Protein AF-A0A8K0RVY0-F1 (afdb_monomer)

Sequence (295 aa):
MASSDGDALQGQTFEEARLRKPDSATIPDSLAETFDTHSYFALLWKICLDILHIGPYSLFSPLRGLHADTSLTYYNETFSQELCRLVTHGAIAGSRRRLTLLLQFAVICRIDDRRHWNMPVTHGIEALQGLHKAIAASEDPLPTSIPDMFNNLLLRNLPGRSNEANSGHLPEGPPYEWSCETLPVLMSHLSCIAREKSSTDAFGPNVTIYQGFDVYSVSTIDLQNIRKAIDIVSLFNSPRSDLSFSVQSYFDMYKSQMPLNEYPPRDRNQLEKYMKKSSRGNHEKIVDAHKLSGR

Nearest PDB structures (foldseek):
  3lli-assembly1_A  TM=2.254E-01  e=2.879E+00  Homo sapiens

Secondary structure (DSSP, 8-state):
-----SSSHHHHHHHHHHHS--------GGGGS-TTS-HHHHHHHHHHHHHSSS-GGGTS-GGGTEEE--SSSS--HHHHHHHHHHHHSTTTTT-HHHHHHHHHHHHHHHH-------PPP-TT-HHHHHHHHHHHTSPSSPSS-HHHHHHHHHHHHSPP------------S-TT---TTHHHHHHHHHHHHHHHHTTT------EEEETTEEEEEEPHHHHHHHHHHHHHHHHHH-SSTT----HHHHHHHHHHHS-GGGSS-SSHHHHHHHHHHHHHHHHHHHHHHHHHTT-

Mean predicted aligned error: 13.37 Å

Structure (mmCIF, N/CA/C/O backbone):
data_AF-A0A8K0RVY0-F1
#
_entry.id   AF-A0A8K0RVY0-F1
#
loop_
_atom_site.group_PDB
_atom_site.id
_atom_site.type_symbol
_atom_site.label_atom_id
_atom_site.label_alt_id
_atom_site.label_comp_id
_atom_site.label_asym_id
_atom_site.label_entity_id
_atom_site.label_seq_id
_atom_site.pdbx_PDB_ins_code
_atom_site.Cartn_x
_atom_site.Cartn_y
_atom_site.Cartn_z
_atom_site.occupancy
_atom_site.B_iso_or_equiv
_atom_site.auth_seq_id
_atom_site.auth_comp_id
_atom_site.auth_asym_id
_atom_site.auth_atom_id
_atom_site.pdbx_PDB_model_num
ATOM 1 N N . MET A 1 1 ? -37.084 -23.468 21.539 1.00 34.06 1 MET A N 1
ATOM 2 C CA . MET A 1 1 ? -36.764 -24.623 20.675 1.00 34.06 1 MET A CA 1
ATOM 3 C C . MET A 1 1 ? -36.759 -24.132 19.239 1.00 34.06 1 MET A C 1
ATOM 5 O O . MET A 1 1 ? -37.793 -23.623 18.837 1.00 34.06 1 MET A O 1
ATOM 9 N N . ALA A 1 2 ? -35.612 -24.302 18.558 1.00 31.34 2 ALA A N 1
ATOM 10 C CA . ALA A 1 2 ? -35.330 -24.122 17.118 1.00 31.34 2 ALA A CA 1
ATOM 11 C C . ALA A 1 2 ? -35.510 -22.701 16.532 1.00 31.34 2 ALA A C 1
ATOM 13 O O . ALA A 1 2 ? -36.500 -22.047 16.821 1.00 31.34 2 ALA A O 1
ATOM 14 N N . SER A 1 3 ? -34.652 -22.149 15.667 1.00 31.23 3 SER A N 1
ATOM 15 C CA . SER A 1 3 ? -33.330 -22.486 15.087 1.00 31.23 3 SER A CA 1
ATOM 16 C C . SER A 1 3 ? -32.902 -21.186 14.364 1.00 31.23 3 SER A C 1
ATOM 18 O O . SER A 1 3 ? -33.739 -20.603 13.686 1.00 31.23 3 SER A O 1
ATOM 20 N N . SER A 1 4 ? -31.782 -20.515 14.658 1.00 39.44 4 SER A N 1
ATOM 21 C CA . SER A 1 4 ? -30.430 -20.763 14.123 1.00 39.44 4 SER A CA 1
ATOM 22 C C . SER A 1 4 ? -30.423 -21.215 12.660 1.00 39.44 4 SER A C 1
ATOM 24 O O . SER A 1 4 ? -30.373 -22.414 12.437 1.00 39.44 4 SER A O 1
ATOM 26 N N . ASP A 1 5 ? -30.469 -20.274 11.708 1.00 31.28 5 ASP A N 1
ATOM 27 C CA . ASP A 1 5 ? -30.081 -20.466 10.292 1.00 31.28 5 ASP A CA 1
ATOM 28 C C . ASP A 1 5 ? -29.815 -19.099 9.613 1.00 31.28 5 ASP A C 1
ATOM 30 O O . ASP A 1 5 ? -30.493 -18.701 8.669 1.00 31.28 5 ASP A O 1
ATOM 34 N N . GLY A 1 6 ? -28.860 -18.323 10.146 1.00 31.56 6 GLY A N 1
ATOM 35 C CA . GLY A 1 6 ? -28.514 -16.985 9.626 1.00 31.56 6 GLY A CA 1
ATOM 36 C C . GLY A 1 6 ? -27.101 -16.833 9.046 1.00 31.56 6 GLY A C 1
ATOM 37 O O . GLY A 1 6 ? -26.915 -16.084 8.094 1.00 31.56 6 GLY A O 1
ATOM 38 N N . ASP A 1 7 ? -26.112 -17.574 9.553 1.00 34.91 7 ASP A N 1
ATOM 39 C CA . ASP A 1 7 ? -24.694 -17.203 9.364 1.00 34.91 7 ASP A CA 1
ATOM 40 C C . ASP A 1 7 ? -23.931 -17.998 8.290 1.00 34.91 7 ASP A C 1
ATOM 42 O O . ASP A 1 7 ? -22.751 -17.751 8.044 1.00 34.91 7 ASP A O 1
ATOM 46 N N . ALA A 1 8 ? -24.575 -18.937 7.590 1.00 31.55 8 ALA A N 1
ATOM 47 C CA . ALA A 1 8 ? -23.897 -19.763 6.582 1.00 31.55 8 ALA A CA 1
ATOM 48 C C . ALA A 1 8 ? -23.848 -19.141 5.165 1.00 31.55 8 ALA A C 1
ATOM 50 O O . ALA A 1 8 ? -23.101 -19.618 4.310 1.00 31.55 8 ALA A O 1
ATOM 51 N N . LEU A 1 9 ? -24.607 -18.069 4.896 1.00 31.06 9 LEU A N 1
ATOM 52 C CA . LEU A 1 9 ? -24.818 -17.541 3.534 1.00 31.06 9 LEU A CA 1
ATOM 53 C C . LEU A 1 9 ? -23.813 -16.460 3.084 1.00 31.06 9 LEU A C 1
ATOM 55 O O . LEU A 1 9 ? -23.675 -16.210 1.884 1.00 31.06 9 LEU A O 1
ATOM 59 N N . GLN A 1 10 ? -23.063 -15.847 4.004 1.00 39.66 10 GLN A N 1
ATOM 60 C CA . GLN A 1 10 ? -22.095 -14.788 3.668 1.00 39.66 10 GLN A CA 1
ATOM 61 C C . GLN A 1 10 ? -20.713 -15.325 3.254 1.00 39.66 10 GLN A C 1
ATOM 63 O O . GLN A 1 10 ? -19.985 -14.664 2.517 1.00 39.66 10 GLN A O 1
ATOM 68 N N . GLY A 1 11 ? -20.363 -16.550 3.664 1.00 33.19 11 GLY A N 1
ATOM 69 C CA . GLY A 1 11 ? -19.111 -17.209 3.268 1.00 33.19 11 GLY A CA 1
ATOM 70 C C . GLY A 1 11 ? -19.155 -17.859 1.878 1.00 33.19 11 GLY A C 1
ATOM 71 O O . GLY A 1 11 ? -18.144 -17.878 1.179 1.00 33.19 11 GLY A O 1
ATOM 72 N N . GLN A 1 12 ? -20.321 -18.358 1.448 1.00 29.17 12 GLN A N 1
ATOM 73 C CA . GLN A 1 12 ? -20.487 -19.029 0.146 1.00 29.17 12 GLN A CA 1
ATOM 74 C C . GLN A 1 12 ? -20.532 -18.047 -1.034 1.00 29.17 12 GLN A C 1
ATOM 76 O O . GLN A 1 12 ? -19.978 -18.328 -2.094 1.00 29.17 12 GLN A O 1
ATOM 81 N N . THR A 1 13 ? -21.085 -16.850 -0.835 1.00 43.62 13 THR A N 1
ATOM 82 C CA . THR A 1 13 ? -21.201 -15.815 -1.878 1.00 43.62 13 THR A CA 1
ATOM 83 C C . THR A 1 13 ? -19.852 -15.196 -2.280 1.00 43.62 13 THR A C 1
ATOM 85 O O . THR A 1 13 ? -19.685 -14.774 -3.425 1.00 43.62 13 THR A O 1
ATOM 88 N N . PHE A 1 14 ? -18.850 -15.194 -1.391 1.00 37.50 14 PHE A N 1
ATOM 89 C CA . PHE A 1 14 ? -17.498 -14.695 -1.688 1.00 37.50 14 PHE A CA 1
ATOM 90 C C . PHE A 1 14 ? -16.674 -15.668 -2.556 1.00 37.50 14 PHE A C 1
ATOM 92 O O . PHE A 1 14 ? -15.939 -15.242 -3.451 1.00 37.50 14 PHE A O 1
ATOM 99 N N . GLU A 1 15 ? -16.818 -16.979 -2.336 1.00 37.78 15 GLU A N 1
ATOM 100 C CA . GLU A 1 15 ? -16.227 -18.013 -3.202 1.00 37.78 15 GLU A CA 1
ATOM 101 C C . GLU A 1 15 ? -16.956 -18.096 -4.557 1.00 37.78 15 GLU A C 1
ATOM 103 O O . GLU A 1 15 ? -16.311 -18.201 -5.601 1.00 37.78 15 GLU A O 1
ATOM 108 N N . GLU A 1 16 ? -18.279 -17.915 -4.593 1.00 34.94 16 GLU A N 1
ATOM 109 C CA . GLU A 1 16 ? -19.032 -17.829 -5.856 1.00 34.94 16 GLU A CA 1
ATOM 110 C C . GLU A 1 16 ? -18.677 -16.583 -6.692 1.00 34.94 16 GLU A C 1
ATOM 112 O O . GLU A 1 16 ? -18.639 -16.650 -7.925 1.00 34.94 16 GLU A O 1
ATOM 117 N N . ALA A 1 17 ? -18.334 -15.458 -6.052 1.00 39.09 17 ALA A N 1
ATOM 118 C CA . ALA A 1 17 ? -17.806 -14.274 -6.736 1.00 39.09 17 ALA A CA 1
ATOM 119 C C . ALA A 1 17 ? -16.372 -14.481 -7.267 1.00 39.09 17 ALA A C 1
ATOM 121 O O . ALA A 1 17 ? -16.031 -13.948 -8.324 1.00 39.09 17 ALA A O 1
ATOM 122 N N . ARG A 1 18 ? -15.544 -15.300 -6.595 1.00 38.38 18 ARG A N 1
ATOM 123 C CA . ARG A 1 18 ? -14.233 -15.760 -7.110 1.00 38.38 18 ARG A CA 1
ATOM 124 C C . ARG A 1 18 ? -14.358 -16.670 -8.335 1.00 38.38 18 ARG A C 1
ATOM 126 O O . ARG A 1 18 ? -13.469 -16.659 -9.184 1.00 38.38 18 ARG A O 1
ATOM 133 N N . LEU A 1 19 ? -15.435 -17.451 -8.406 1.00 35.44 19 LEU A N 1
ATOM 134 C CA . LEU A 1 19 ? -15.733 -18.412 -9.474 1.00 35.44 19 LEU A CA 1
ATOM 135 C C . LEU A 1 19 ? -16.263 -17.764 -10.762 1.00 35.44 19 LEU A C 1
ATOM 137 O O . LEU A 1 19 ? -16.246 -18.395 -11.824 1.00 35.44 19 LEU A O 1
ATOM 141 N N . ARG A 1 20 ? -16.717 -16.505 -10.714 1.00 36.72 20 ARG A N 1
ATOM 142 C CA . ARG A 1 20 ? -17.064 -15.769 -11.933 1.00 36.72 20 ARG A CA 1
ATOM 143 C C . ARG A 1 20 ? -15.785 -15.346 -12.646 1.00 36.72 20 ARG A C 1
ATOM 145 O O . ARG A 1 20 ? -14.957 -14.624 -12.098 1.00 36.72 20 ARG A O 1
ATOM 152 N N . LYS A 1 21 ? -15.637 -15.829 -13.887 1.00 31.05 21 LYS A N 1
ATOM 153 C CA . LYS A 1 21 ? -14.561 -15.450 -14.810 1.00 31.05 21 LYS A CA 1
ATOM 154 C C . LYS A 1 21 ? -14.347 -13.935 -14.724 1.00 31.05 21 LYS A C 1
ATOM 156 O O . LYS A 1 21 ? -15.332 -13.213 -14.874 1.00 31.05 21 LYS A O 1
ATOM 161 N N . PRO A 1 22 ? -13.111 -13.436 -14.535 1.00 35.16 22 PRO A N 1
ATOM 162 C CA . PRO A 1 22 ? -12.854 -12.052 -14.880 1.00 35.16 22 PRO A CA 1
ATOM 163 C C . PRO A 1 22 ? -13.214 -11.939 -16.357 1.00 35.16 22 PRO A C 1
ATOM 165 O O . PRO A 1 22 ? -12.636 -12.662 -17.180 1.00 35.16 22 PRO A O 1
ATOM 168 N N . ASP A 1 23 ? -14.216 -11.113 -16.669 1.00 34.66 23 ASP A N 1
ATOM 169 C CA . ASP A 1 23 ? -14.498 -10.717 -18.042 1.00 34.66 23 ASP A CA 1
ATOM 170 C C . ASP A 1 23 ? -13.151 -10.428 -18.686 1.00 34.66 23 ASP A C 1
ATOM 172 O O . ASP A 1 23 ? -12.305 -9.748 -18.087 1.00 34.66 23 ASP A O 1
ATOM 176 N N . SER A 1 24 ? -12.897 -11.067 -19.834 1.00 36.69 24 SER A N 1
ATOM 177 C CA . SER A 1 24 ? -11.655 -10.876 -20.571 1.00 36.69 24 SER A CA 1
ATOM 178 C C . SER A 1 24 ? -11.377 -9.386 -20.567 1.00 36.69 24 SER A C 1
ATOM 180 O O . SER A 1 24 ? -12.262 -8.635 -20.966 1.00 36.69 24 SER A O 1
ATOM 182 N N . ALA A 1 25 ? -10.228 -8.967 -20.038 1.00 40.09 25 ALA A N 1
ATOM 183 C CA . ALA A 1 25 ? -9.869 -7.562 -19.964 1.00 40.09 25 ALA A CA 1
ATOM 184 C C . ALA A 1 25 ? -9.776 -7.027 -21.398 1.00 40.09 25 ALA A C 1
ATOM 186 O O . ALA A 1 25 ? -8.718 -7.070 -22.029 1.00 40.09 25 ALA A O 1
ATOM 187 N N . THR A 1 26 ? -10.915 -6.624 -21.950 1.00 38.94 26 THR A N 1
ATOM 188 C CA . THR A 1 26 ? -11.020 -6.008 -23.255 1.00 38.94 26 THR A CA 1
ATOM 189 C C . THR A 1 26 ? -10.403 -4.643 -23.064 1.00 38.94 26 THR A C 1
ATOM 191 O O . THR A 1 26 ? -10.871 -3.849 -22.249 1.00 38.94 26 THR A O 1
ATOM 194 N N . ILE A 1 27 ? -9.273 -4.437 -23.732 1.00 45.28 27 ILE A N 1
ATOM 195 C CA . ILE A 1 27 ? -8.537 -3.179 -23.726 1.00 45.28 27 ILE A CA 1
ATOM 196 C C . ILE A 1 27 ? -9.535 -2.095 -24.151 1.00 45.28 27 ILE A C 1
ATOM 198 O O . ILE A 1 27 ? -10.066 -2.203 -25.256 1.00 45.28 27 ILE A O 1
ATOM 202 N N . PRO A 1 28 ? -9.839 -1.090 -23.312 1.00 45.78 28 PRO A N 1
ATOM 203 C CA . PRO A 1 28 ? -10.654 0.026 -23.760 1.00 45.78 28 PRO A CA 1
ATOM 204 C C . PRO A 1 28 ? -9.894 0.748 -24.876 1.00 45.78 28 PRO A C 1
ATOM 206 O O . PRO A 1 28 ? -8.718 1.068 -24.706 1.00 45.78 28 PRO A O 1
ATOM 209 N N . ASP A 1 29 ? -10.538 1.013 -26.011 1.00 41.81 29 ASP A N 1
ATOM 210 C CA . ASP A 1 29 ? -9.886 1.628 -27.178 1.00 41.81 29 ASP A CA 1
ATOM 211 C C . ASP A 1 29 ? -9.223 2.987 -26.862 1.00 41.81 29 ASP A C 1
ATOM 213 O O . ASP A 1 29 ? -8.260 3.372 -27.519 1.00 41.81 29 ASP A O 1
ATOM 217 N N . SER A 1 30 ? -9.637 3.662 -25.781 1.00 43.97 30 SER A N 1
ATOM 218 C CA . SER A 1 30 ? -9.042 4.915 -25.290 1.00 43.97 30 SER A CA 1
ATOM 219 C C . SER A 1 30 ? -7.628 4.779 -24.708 1.00 43.97 30 SER A C 1
ATOM 221 O O . SER A 1 30 ? -6.955 5.787 -24.483 1.00 43.97 30 SER A O 1
ATOM 223 N N . LEU A 1 31 ? -7.151 3.553 -24.465 1.00 43.84 31 LEU A N 1
ATOM 224 C CA . LEU A 1 31 ? -5.792 3.284 -23.977 1.00 43.84 31 LEU A CA 1
ATOM 225 C C . LEU A 1 31 ? -4.761 3.618 -25.062 1.00 43.84 31 LEU A C 1
ATOM 227 O O . LEU A 1 31 ? -3.641 3.993 -24.753 1.00 43.84 31 LEU A O 1
ATOM 231 N N . ALA A 1 32 ? -5.169 3.530 -26.329 1.00 41.41 32 ALA A N 1
ATOM 232 C CA . ALA A 1 32 ? -4.358 3.702 -27.525 1.00 41.41 32 ALA A CA 1
ATOM 233 C C . ALA A 1 32 ? -3.853 5.116 -27.820 1.00 41.41 32 ALA A C 1
ATOM 235 O O . ALA A 1 32 ? -2.818 5.265 -28.467 1.00 41.41 32 ALA A O 1
ATOM 236 N N . GLU A 1 33 ? -4.618 6.131 -27.430 1.00 43.28 33 GLU A N 1
ATOM 237 C CA . GLU A 1 33 ? -4.446 7.503 -27.927 1.00 43.28 33 GLU A CA 1
ATOM 238 C C . GLU A 1 33 ? -3.644 8.391 -26.961 1.00 43.28 33 GLU A C 1
ATOM 240 O O . GLU A 1 33 ? -3.249 9.494 -27.317 1.00 43.28 33 GLU A O 1
ATOM 245 N N . THR A 1 34 ? -3.346 7.908 -25.750 1.00 46.09 34 THR A N 1
ATOM 246 C CA . THR A 1 34 ? -2.690 8.677 -24.669 1.00 46.09 34 THR A CA 1
ATOM 247 C C . THR A 1 34 ? -1.225 8.283 -24.419 1.00 46.09 34 THR A C 1
ATOM 249 O O . THR A 1 34 ? -0.613 8.703 -23.435 1.00 46.09 34 THR A O 1
ATOM 252 N N . PHE A 1 35 ? -0.634 7.475 -25.304 1.00 50.12 35 PHE A N 1
ATOM 253 C CA . PHE A 1 35 ? 0.687 6.866 -25.095 1.00 50.12 35 PHE A CA 1
ATOM 254 C C . PHE A 1 35 ? 1.883 7.812 -25.200 1.00 50.12 35 PHE A C 1
ATOM 256 O O . PHE A 1 35 ? 2.938 7.481 -24.657 1.00 50.12 35 PHE A O 1
ATOM 263 N N . ASP A 1 36 ? 1.726 8.987 -25.804 1.00 45.00 36 ASP A N 1
ATOM 264 C CA . ASP A 1 36 ? 2.807 9.976 -25.865 1.00 45.00 36 ASP A CA 1
ATOM 265 C C . ASP A 1 36 ? 3.089 10.634 -24.494 1.00 45.00 36 ASP A C 1
ATOM 267 O O . ASP A 1 36 ? 4.098 11.321 -24.341 1.00 45.00 36 ASP A O 1
ATOM 271 N N . THR A 1 37 ? 2.258 10.386 -23.465 1.00 48.72 37 THR A N 1
ATOM 272 C CA . THR A 1 37 ? 2.284 11.161 -22.209 1.00 48.72 37 THR A CA 1
ATOM 273 C C . THR A 1 37 ? 2.538 10.388 -20.905 1.00 48.72 37 THR A C 1
ATOM 275 O O . THR A 1 37 ? 2.752 11.039 -19.886 1.00 48.72 37 THR A O 1
ATOM 278 N N . HIS A 1 38 ? 2.583 9.045 -20.857 1.00 60.22 38 HIS A N 1
ATOM 279 C CA . HIS A 1 38 ? 2.735 8.324 -19.568 1.00 60.22 38 HIS A CA 1
ATOM 280 C C . HIS A 1 38 ? 3.760 7.174 -19.573 1.00 60.22 38 HIS A C 1
ATOM 282 O O . HIS A 1 38 ? 3.434 6.005 -19.342 1.00 60.22 38 HIS A O 1
ATOM 288 N N . SER A 1 39 ? 5.040 7.522 -19.738 1.00 72.69 39 SER A N 1
ATOM 289 C CA . SER A 1 39 ? 6.196 6.608 -19.639 1.00 72.69 39 SER A CA 1
ATOM 290 C C . SER A 1 39 ? 6.215 5.762 -18.351 1.00 72.69 39 SER A C 1
ATOM 292 O O . SER A 1 39 ? 6.584 4.584 -18.378 1.00 72.69 39 SER A O 1
ATOM 294 N N . TYR A 1 40 ? 5.750 6.317 -17.226 1.00 79.81 40 TYR A N 1
ATOM 295 C CA . TYR A 1 40 ? 5.705 5.612 -15.941 1.00 79.81 40 TYR A CA 1
ATOM 296 C C . TYR A 1 40 ? 4.603 4.556 -15.837 1.00 79.81 40 TYR A C 1
ATOM 298 O O . TYR A 1 40 ? 4.791 3.575 -15.122 1.00 79.81 40 TYR A O 1
ATOM 306 N N . PHE A 1 41 ? 3.481 4.693 -16.547 1.00 83.00 41 PHE A N 1
ATOM 307 C CA . PHE A 1 41 ? 2.443 3.657 -16.544 1.00 83.00 41 PHE A CA 1
ATOM 308 C C . PHE A 1 41 ? 2.911 2.405 -17.300 1.00 83.00 41 PHE A C 1
ATOM 310 O O . PHE A 1 41 ? 2.746 1.277 -16.832 1.00 83.00 41 PHE A O 1
ATOM 317 N N . ALA A 1 42 ? 3.575 2.605 -18.441 1.00 81.50 42 ALA A N 1
ATOM 318 C CA . ALA A 1 42 ? 4.241 1.541 -19.186 1.00 81.50 42 ALA A CA 1
ATOM 319 C C . ALA A 1 42 ? 5.330 0.850 -18.340 1.00 81.50 42 ALA A C 1
ATOM 321 O O . ALA A 1 42 ? 5.403 -0.382 -18.297 1.00 81.50 42 ALA A O 1
ATOM 322 N N . LEU A 1 43 ? 6.140 1.634 -17.620 1.00 84.12 43 LEU A N 1
ATOM 323 C CA . LEU A 1 43 ? 7.154 1.112 -16.701 1.00 84.12 43 LEU A CA 1
ATOM 324 C C . LEU A 1 43 ? 6.539 0.317 -15.546 1.00 84.12 43 LEU A C 1
ATOM 326 O O . LEU A 1 43 ? 7.015 -0.776 -15.242 1.00 84.12 43 LEU A O 1
ATOM 330 N N . LEU A 1 44 ? 5.452 0.816 -14.958 1.00 87.75 44 LEU A N 1
ATOM 331 C CA . LEU A 1 44 ? 4.715 0.133 -13.899 1.00 87.75 44 LEU A CA 1
ATOM 332 C C . LEU A 1 44 ? 4.234 -1.244 -14.357 1.00 87.75 44 LEU A C 1
ATOM 334 O O . LEU A 1 44 ? 4.392 -2.226 -13.636 1.00 87.75 44 LEU A O 1
ATOM 338 N N . TRP A 1 45 ? 3.680 -1.332 -15.565 1.00 85.69 45 TRP A N 1
ATOM 339 C CA . TRP A 1 45 ? 3.260 -2.603 -16.149 1.00 85.69 45 TRP A CA 1
ATOM 340 C C . TRP A 1 45 ? 4.394 -3.619 -16.230 1.00 85.69 45 TRP A C 1
ATOM 342 O O . TRP A 1 45 ? 4.205 -4.772 -15.837 1.00 85.69 45 TRP A O 1
ATOM 352 N N . LYS A 1 46 ? 5.568 -3.195 -16.708 1.00 84.88 46 LYS A N 1
ATOM 353 C CA . LYS A 1 46 ? 6.748 -4.061 -16.762 1.00 84.88 46 LYS A CA 1
ATOM 354 C C . LYS A 1 46 ? 7.180 -4.488 -15.358 1.00 84.88 46 LYS A C 1
ATOM 356 O O . LYS A 1 46 ? 7.269 -5.683 -15.101 1.00 84.88 46 LYS A O 1
ATOM 361 N N . ILE A 1 47 ? 7.346 -3.539 -14.438 1.00 88.38 47 ILE A N 1
ATOM 362 C CA . ILE A 1 47 ? 7.761 -3.804 -13.053 1.00 88.38 47 ILE A CA 1
ATOM 363 C C . ILE A 1 47 ? 6.810 -4.785 -12.360 1.00 88.38 47 ILE A C 1
ATOM 365 O O . ILE A 1 47 ? 7.258 -5.750 -11.743 1.00 88.38 47 ILE A O 1
ATOM 369 N N . CYS A 1 48 ? 5.494 -4.588 -12.474 1.00 88.88 48 CYS A N 1
ATOM 370 C CA . CYS A 1 48 ? 4.522 -5.498 -11.871 1.00 88.88 48 CYS A CA 1
ATOM 371 C C . CYS A 1 48 ? 4.593 -6.909 -12.473 1.00 88.88 48 CYS A C 1
ATOM 373 O O . CYS A 1 48 ? 4.426 -7.882 -11.740 1.00 88.88 48 CYS A O 1
ATOM 375 N N . LEU A 1 49 ? 4.869 -7.052 -13.770 1.00 86.62 49 LEU A N 1
ATOM 376 C CA . LEU A 1 49 ? 5.016 -8.369 -14.393 1.00 86.62 49 LEU A CA 1
ATOM 377 C C . LEU A 1 49 ? 6.338 -9.051 -14.038 1.00 86.62 49 LEU A C 1
ATOM 379 O O . LEU A 1 49 ? 6.351 -10.265 -13.822 1.00 86.62 49 LEU A O 1
ATOM 383 N N . ASP A 1 50 ? 7.415 -8.281 -13.940 1.00 86.00 50 ASP A N 1
ATOM 384 C CA . ASP A 1 50 ? 8.746 -8.795 -13.632 1.00 86.00 50 ASP A CA 1
ATOM 385 C C . ASP A 1 50 ? 8.859 -9.183 -12.148 1.00 86.00 50 ASP A C 1
ATOM 387 O O . ASP A 1 50 ? 9.384 -10.249 -11.837 1.00 86.00 50 ASP A O 1
ATOM 391 N N . ILE A 1 51 ? 8.307 -8.369 -11.240 1.00 88.12 51 ILE A N 1
ATOM 392 C CA . ILE A 1 51 ? 8.455 -8.543 -9.784 1.00 88.12 51 ILE A CA 1
ATOM 393 C C . ILE A 1 51 ? 7.259 -9.256 -9.142 1.00 88.12 51 ILE A C 1
ATOM 395 O O . ILE A 1 51 ? 7.440 -10.097 -8.266 1.00 88.12 51 ILE A O 1
ATOM 399 N N . LEU A 1 52 ? 6.026 -8.913 -9.532 1.00 86.56 52 LEU A N 1
ATOM 400 C CA . LEU A 1 52 ? 4.804 -9.453 -8.907 1.00 86.56 52 LEU A CA 1
ATOM 401 C C . LEU A 1 52 ? 4.103 -10.513 -9.765 1.00 86.56 52 LEU A C 1
ATOM 403 O O . LEU A 1 52 ? 3.131 -11.123 -9.312 1.00 86.56 52 LEU A O 1
ATOM 407 N N . HIS A 1 53 ? 4.554 -10.704 -11.007 1.00 86.94 53 HIS A N 1
ATOM 408 C CA . HIS A 1 53 ? 3.963 -11.609 -11.995 1.00 86.94 53 HIS A CA 1
ATOM 409 C C . HIS A 1 53 ? 2.465 -11.377 -12.242 1.00 86.94 53 HIS A C 1
ATOM 411 O O . HIS A 1 53 ? 1.721 -12.315 -12.542 1.00 86.94 53 HIS A O 1
ATOM 417 N N . ILE A 1 54 ? 2.020 -10.124 -12.118 1.00 86.31 54 ILE A N 1
ATOM 418 C CA . ILE A 1 54 ? 0.641 -9.690 -12.361 1.00 86.31 54 ILE A CA 1
ATOM 419 C C . ILE A 1 54 ? 0.616 -8.335 -13.070 1.00 86.31 54 ILE A C 1
ATOM 421 O O . ILE A 1 54 ? 1.571 -7.568 -13.007 1.00 86.31 54 ILE A O 1
ATOM 425 N N . GLY A 1 55 ? -0.504 -8.012 -13.714 1.00 84.31 55 GLY A N 1
ATOM 426 C CA . GLY A 1 55 ? -0.748 -6.652 -14.190 1.00 84.31 55 GLY A CA 1
ATOM 427 C C . GLY A 1 55 ? -1.067 -5.704 -13.026 1.00 84.31 55 GLY A C 1
ATOM 428 O O . GLY A 1 55 ? -1.642 -6.145 -12.025 1.00 84.31 55 GLY A O 1
ATOM 429 N N . PRO A 1 56 ? -0.773 -4.400 -13.151 1.00 84.50 56 PRO A N 1
ATOM 430 C CA . PRO A 1 56 ? -1.036 -3.422 -12.097 1.00 84.50 56 PRO A CA 1
ATOM 431 C C . PRO A 1 56 ? -2.530 -3.310 -11.749 1.00 84.50 56 PRO A C 1
ATOM 433 O O . PRO A 1 56 ? -2.868 -3.115 -10.586 1.00 84.50 56 PRO A O 1
ATOM 436 N N . TYR A 1 57 ? -3.443 -3.571 -12.691 1.00 83.69 57 TYR A N 1
ATOM 437 C CA . TYR A 1 57 ? -4.885 -3.638 -12.406 1.00 83.69 57 TYR A CA 1
ATOM 438 C C . TYR A 1 57 ? -5.266 -4.739 -11.409 1.00 83.69 57 TYR A C 1
ATOM 440 O O . TYR A 1 57 ? -6.214 -4.596 -10.643 1.00 83.69 57 TYR A O 1
ATOM 448 N N . SER A 1 58 ? -4.508 -5.837 -11.352 1.00 84.06 58 SER A N 1
ATOM 449 C CA . SER A 1 58 ? -4.742 -6.893 -10.364 1.00 84.06 58 SER A CA 1
ATOM 450 C C . SER A 1 58 ? -4.408 -6.459 -8.930 1.00 84.06 58 SER A C 1
ATOM 452 O O . SER A 1 58 ? -4.752 -7.188 -7.990 1.00 84.06 58 SER A O 1
ATOM 454 N N . LEU A 1 59 ? -3.717 -5.326 -8.740 1.00 86.19 59 LEU A N 1
ATOM 455 C CA . LEU A 1 59 ? -3.487 -4.726 -7.423 1.00 86.19 59 LEU A CA 1
ATOM 456 C C . LEU A 1 59 ? -4.739 -4.012 -6.912 1.00 86.19 59 LEU A C 1
ATOM 458 O O . LEU A 1 59 ? -5.130 -4.250 -5.772 1.00 86.19 59 LEU A O 1
ATOM 462 N N . PHE A 1 60 ? -5.386 -3.241 -7.783 1.00 86.12 60 PHE A N 1
ATOM 463 C CA . PHE A 1 60 ? -6.554 -2.404 -7.504 1.00 86.12 60 PHE A CA 1
ATOM 464 C C . PHE A 1 60 ? -7.825 -3.052 -8.053 1.00 86.12 60 PHE A C 1
ATOM 466 O O . PHE A 1 60 ? -8.467 -2.547 -8.971 1.00 86.12 60 PHE A O 1
ATOM 473 N N . SER A 1 61 ? -8.133 -4.234 -7.526 1.00 81.19 61 SER A N 1
ATOM 474 C CA . SER A 1 61 ? -9.320 -4.993 -7.904 1.00 81.19 61 SER A CA 1
ATOM 475 C C . SER A 1 61 ? -10.389 -4.888 -6.814 1.00 81.19 61 SER A C 1
ATOM 477 O O . SER A 1 61 ? -10.046 -5.025 -5.636 1.00 81.19 61 SER A O 1
ATOM 479 N N . PRO A 1 62 ? -11.680 -4.792 -7.179 1.00 79.12 62 PRO A N 1
ATOM 480 C CA . PRO A 1 62 ? -12.787 -4.915 -6.232 1.00 79.12 62 PRO A CA 1
ATOM 481 C C . PRO A 1 62 ? -12.733 -6.178 -5.364 1.00 79.12 62 PRO A C 1
ATOM 483 O O . PRO A 1 62 ? -13.086 -6.129 -4.194 1.00 79.12 62 PRO A O 1
ATOM 486 N N . LEU A 1 63 ? -12.168 -7.284 -5.873 1.00 79.25 63 LEU A N 1
ATOM 487 C CA . LEU A 1 63 ? -11.934 -8.517 -5.097 1.00 79.25 63 LEU A CA 1
ATOM 488 C C . LEU A 1 63 ? -10.972 -8.329 -3.908 1.00 79.25 63 LEU A C 1
ATOM 490 O O . LEU A 1 63 ? -10.768 -9.237 -3.106 1.00 79.25 63 LEU A O 1
ATOM 494 N N . ARG A 1 64 ? -10.315 -7.172 -3.834 1.00 80.19 64 ARG A N 1
ATOM 495 C CA . ARG A 1 64 ? -9.399 -6.754 -2.768 1.00 80.19 64 ARG A CA 1
ATOM 496 C C . ARG A 1 64 ? -9.940 -5.554 -1.999 1.00 80.19 64 ARG A C 1
ATOM 498 O O . ARG A 1 64 ? -9.215 -5.005 -1.178 1.00 80.19 64 ARG A O 1
ATOM 505 N N . GLY A 1 65 ? -11.160 -5.114 -2.305 1.00 84.75 65 GLY A N 1
ATOM 506 C CA . GLY A 1 65 ? -11.739 -3.886 -1.772 1.00 84.75 65 GLY A CA 1
ATOM 507 C C . GLY A 1 65 ? -10.941 -2.635 -2.140 1.00 84.75 65 GLY A C 1
ATOM 508 O O . GLY A 1 65 ? -11.027 -1.650 -1.424 1.00 84.75 65 GLY A O 1
ATOM 509 N N . LEU A 1 66 ? -10.131 -2.656 -3.207 1.00 88.19 66 LEU A N 1
ATOM 510 C CA . LEU A 1 66 ? -9.308 -1.516 -3.617 1.00 88.19 66 LEU A CA 1
ATOM 511 C C . LEU A 1 66 ? -9.584 -1.127 -5.070 1.00 88.19 66 LEU A C 1
ATOM 513 O O . LEU A 1 66 ? -9.659 -1.990 -5.942 1.00 88.19 66 LEU A O 1
ATOM 517 N N . HIS A 1 67 ? -9.614 0.172 -5.340 1.00 88.06 67 HIS A N 1
ATOM 518 C CA . HIS A 1 67 ? -9.447 0.759 -6.670 1.00 88.06 67 HIS A CA 1
ATOM 519 C C . HIS A 1 67 ? -8.427 1.904 -6.576 1.00 88.06 67 HIS A C 1
ATOM 521 O O . HIS A 1 67 ? -8.121 2.356 -5.476 1.00 88.06 67 HIS A O 1
ATOM 527 N N . ALA A 1 68 ? -7.853 2.360 -7.688 1.00 84.56 68 ALA A N 1
ATOM 528 C CA . ALA A 1 68 ? -6.991 3.541 -7.637 1.00 84.56 68 ALA A CA 1
ATOM 529 C C . ALA A 1 68 ? -7.828 4.811 -7.778 1.00 84.56 68 ALA A C 1
ATOM 531 O O . ALA A 1 68 ? -8.724 4.874 -8.619 1.00 84.56 68 ALA A O 1
ATOM 532 N N . ASP A 1 69 ? -7.489 5.821 -6.986 1.00 78.56 69 ASP A N 1
ATOM 533 C CA . ASP A 1 69 ? -8.117 7.137 -7.003 1.00 78.56 69 ASP A CA 1
ATOM 534 C C . ASP A 1 69 ? -7.510 8.009 -8.105 1.00 78.56 69 ASP A C 1
ATOM 536 O O . ASP A 1 69 ? -6.725 8.931 -7.863 1.00 78.56 69 ASP A O 1
ATOM 540 N N . THR A 1 70 ? -7.784 7.648 -9.354 1.00 61.91 70 THR A N 1
ATOM 541 C CA . THR A 1 70 ? -7.341 8.430 -10.503 1.00 61.91 70 THR A CA 1
ATOM 542 C C . THR A 1 70 ? -8.555 8.864 -11.300 1.00 61.91 70 THR A C 1
ATOM 544 O O . THR A 1 70 ? -9.314 8.034 -11.787 1.00 61.91 70 THR A O 1
ATOM 547 N N . SER A 1 71 ? -8.718 10.178 -11.475 1.00 54.38 71 SER A N 1
ATOM 548 C CA . SER A 1 71 ? -9.742 10.771 -12.351 1.00 54.38 71 SER A CA 1
ATOM 549 C C . SER A 1 71 ? -9.610 10.332 -13.816 1.00 54.38 71 SER A C 1
ATOM 551 O O . SER A 1 71 ? -10.523 10.525 -14.613 1.00 54.38 71 SER A O 1
ATOM 553 N N . LEU A 1 72 ? -8.468 9.738 -14.169 1.00 53.78 72 LEU A N 1
ATOM 554 C CA . LEU A 1 72 ? -8.157 9.178 -15.473 1.00 53.78 72 LEU A CA 1
ATOM 555 C C . LEU A 1 72 ? -8.340 7.657 -15.464 1.00 53.78 72 LEU A C 1
ATOM 557 O O . LEU A 1 72 ? -8.003 6.979 -14.493 1.00 53.78 72 LEU A O 1
ATOM 561 N N . THR A 1 73 ? -8.787 7.120 -16.601 1.00 57.09 73 THR A N 1
ATOM 562 C CA . THR A 1 73 ? -8.917 5.675 -16.875 1.00 57.09 73 THR A CA 1
ATOM 563 C C . THR A 1 73 ? -7.579 4.923 -16.744 1.00 57.09 73 THR A C 1
ATOM 565 O O . THR A 1 73 ? -7.550 3.703 -16.582 1.00 57.09 73 THR A O 1
ATOM 568 N N . TYR A 1 74 ? -6.465 5.661 -16.779 1.00 65.31 74 TYR A N 1
ATOM 569 C CA . TYR A 1 74 ? -5.090 5.175 -16.725 1.00 65.31 74 TYR A CA 1
ATOM 570 C C . TYR A 1 74 ? -4.353 5.947 -15.634 1.00 65.31 74 TYR A C 1
ATOM 572 O O . TYR A 1 74 ? -4.481 7.168 -15.552 1.00 65.31 74 TYR A O 1
ATOM 580 N N . TYR A 1 75 ? -3.640 5.245 -14.751 1.00 75.25 75 TYR A N 1
ATOM 581 C CA . TYR A 1 75 ? -3.031 5.870 -13.580 1.00 75.25 75 TYR A CA 1
ATOM 582 C C . TYR A 1 75 ? -2.152 7.056 -13.977 1.00 75.25 75 TYR A C 1
ATOM 584 O O . TYR A 1 75 ? -1.301 6.926 -14.857 1.00 75.25 75 TYR A O 1
ATOM 592 N N . ASN A 1 76 ? -2.329 8.199 -13.307 1.00 82.81 76 ASN A N 1
ATOM 593 C CA . ASN A 1 76 ? -1.514 9.377 -13.590 1.00 82.81 76 ASN A CA 1
ATOM 594 C C . ASN A 1 76 ? -0.019 9.099 -13.334 1.00 82.81 76 ASN A C 1
ATOM 596 O O . ASN A 1 76 ? 0.355 8.127 -12.666 1.00 82.81 76 ASN A O 1
ATOM 600 N N . GLU A 1 77 ? 0.840 9.956 -13.883 1.00 84.19 77 GLU A N 1
ATOM 601 C CA . GLU A 1 77 ? 2.292 9.777 -13.839 1.00 84.19 77 GLU A CA 1
ATOM 602 C C . GLU A 1 77 ? 2.823 9.644 -12.407 1.00 84.19 77 GLU A C 1
ATOM 604 O O . GLU A 1 77 ? 3.533 8.687 -12.100 1.00 84.19 77 GLU A O 1
ATOM 609 N N . THR A 1 78 ? 2.414 10.546 -11.512 1.00 87.94 78 THR A N 1
ATOM 610 C CA . THR A 1 78 ? 2.850 10.563 -10.111 1.00 87.94 78 THR A CA 1
ATOM 611 C C . THR A 1 78 ? 2.446 9.286 -9.379 1.00 87.94 78 THR A C 1
ATOM 613 O O . THR A 1 78 ? 3.268 8.672 -8.702 1.00 87.94 78 THR A O 1
ATOM 616 N N . PHE A 1 79 ? 1.197 8.847 -9.536 1.00 90.25 79 PHE A N 1
ATOM 617 C CA . PHE A 1 79 ? 0.697 7.613 -8.936 1.00 90.25 79 PHE A CA 1
ATOM 618 C C . PHE A 1 79 ? 1.474 6.400 -9.451 1.00 90.25 79 PHE A C 1
ATOM 620 O O . PHE A 1 79 ? 1.934 5.567 -8.669 1.00 90.25 79 PHE A O 1
ATOM 627 N N . SER A 1 80 ? 1.667 6.328 -10.771 1.00 90.25 80 SER A N 1
ATOM 628 C CA . SER A 1 80 ? 2.421 5.249 -11.408 1.00 90.25 80 SER A CA 1
ATOM 629 C C . SER A 1 80 ? 3.871 5.216 -10.927 1.00 90.25 80 SER A C 1
ATOM 631 O O . SER A 1 80 ? 4.392 4.142 -10.631 1.00 90.25 80 SER A O 1
ATOM 633 N N . GLN A 1 81 ? 4.514 6.378 -10.800 1.00 90.69 81 GLN A N 1
ATOM 634 C CA . GLN A 1 81 ? 5.887 6.505 -10.317 1.00 90.69 81 GLN A CA 1
ATOM 635 C C . GLN A 1 81 ? 6.025 6.067 -8.852 1.00 90.69 81 GLN A C 1
ATOM 637 O O . GLN A 1 81 ? 6.943 5.310 -8.527 1.00 90.69 81 GLN A O 1
ATOM 642 N N . GLU A 1 82 ? 5.121 6.500 -7.969 1.00 93.56 82 GLU A N 1
ATOM 643 C CA . GLU A 1 82 ? 5.110 6.059 -6.568 1.00 93.56 82 GLU A CA 1
ATOM 644 C C . GLU A 1 82 ? 4.884 4.550 -6.457 1.00 93.56 82 GLU A C 1
ATOM 646 O O . GLU A 1 82 ? 5.5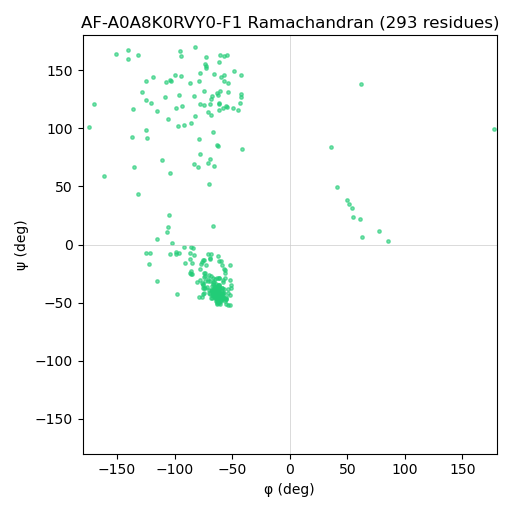56 3.873 -5.679 1.00 93.56 82 GLU A O 1
ATOM 651 N N . LEU A 1 83 ? 3.997 3.984 -7.275 1.00 93.62 83 LEU A N 1
ATOM 652 C CA . LEU A 1 83 ? 3.767 2.548 -7.247 1.00 93.62 83 LEU A CA 1
ATOM 653 C C . LEU A 1 83 ? 4.963 1.758 -7.795 1.00 93.62 83 LEU A C 1
ATOM 655 O O . LEU A 1 83 ? 5.322 0.745 -7.200 1.00 93.62 83 LEU A O 1
ATOM 659 N N . CYS A 1 84 ? 5.625 2.228 -8.860 1.00 92.00 84 CYS A N 1
ATOM 660 C CA . CYS A 1 84 ? 6.878 1.632 -9.346 1.00 92.00 84 CYS A CA 1
ATOM 661 C C . CYS A 1 84 ? 7.906 1.535 -8.216 1.00 92.00 84 CYS A C 1
ATOM 663 O O . CYS A 1 84 ? 8.420 0.454 -7.932 1.00 92.00 84 CYS A O 1
ATOM 665 N N . ARG A 1 85 ? 8.141 2.667 -7.542 1.00 93.25 85 ARG A N 1
ATOM 666 C CA . ARG A 1 85 ? 9.046 2.800 -6.396 1.00 93.25 85 ARG A CA 1
ATOM 667 C C . ARG A 1 85 ? 8.749 1.760 -5.316 1.00 93.25 85 ARG A C 1
ATOM 669 O O . ARG A 1 85 ? 9.644 1.014 -4.918 1.00 93.25 85 ARG A O 1
ATOM 676 N N . LEU A 1 86 ? 7.488 1.666 -4.891 1.00 94.62 86 LEU A N 1
ATOM 677 C CA . LEU A 1 86 ? 7.068 0.701 -3.876 1.00 94.62 86 LEU A CA 1
ATOM 678 C C . LEU A 1 86 ? 7.280 -0.744 -4.331 1.00 94.62 86 LEU A C 1
ATOM 680 O O . LEU A 1 86 ? 7.874 -1.523 -3.592 1.00 94.62 86 LEU A O 1
ATOM 684 N N . VAL A 1 87 ? 6.835 -1.105 -5.539 1.00 92.75 87 VAL A N 1
ATOM 685 C CA . VAL A 1 87 ? 6.923 -2.488 -6.042 1.00 92.75 87 VAL A CA 1
ATOM 686 C C . VAL A 1 87 ? 8.375 -2.962 -6.141 1.00 92.75 87 VAL A C 1
ATOM 688 O O . VAL A 1 87 ? 8.645 -4.126 -5.856 1.00 92.75 87 VAL A O 1
ATOM 691 N N . THR A 1 88 ? 9.309 -2.074 -6.490 1.00 90.25 88 THR A N 1
ATOM 692 C CA . THR A 1 88 ? 10.742 -2.407 -6.573 1.00 90.25 88 THR A CA 1
ATOM 693 C C . THR A 1 88 ? 11.444 -2.547 -5.222 1.00 90.25 88 THR A C 1
ATOM 695 O O . THR A 1 88 ? 12.569 -3.041 -5.173 1.00 90.25 88 THR A O 1
ATOM 698 N N . HIS A 1 89 ? 10.826 -2.110 -4.123 1.00 89.38 89 HIS A N 1
ATOM 699 C CA . HIS A 1 89 ? 11.491 -2.082 -2.826 1.00 89.38 89 HIS A CA 1
ATOM 700 C C . HIS A 1 89 ? 11.539 -3.463 -2.150 1.00 89.38 89 HIS A C 1
ATOM 702 O O . HIS A 1 89 ? 10.544 -4.194 -2.119 1.00 89.38 89 HIS A O 1
ATOM 708 N N . GLY A 1 90 ? 12.668 -3.782 -1.505 1.00 84.00 90 GLY A N 1
ATOM 709 C CA . GLY A 1 90 ? 12.884 -5.053 -0.796 1.00 84.00 90 GLY A CA 1
ATOM 710 C C . GLY A 1 90 ? 11.847 -5.363 0.295 1.00 84.00 90 GLY A C 1
ATOM 711 O O . GLY A 1 90 ? 11.496 -6.521 0.496 1.00 84.00 90 GLY A O 1
ATOM 712 N N . ALA A 1 91 ? 11.256 -4.340 0.922 1.00 85.12 91 ALA A N 1
ATOM 713 C CA . ALA A 1 91 ? 10.163 -4.500 1.895 1.00 85.12 91 ALA A CA 1
ATOM 714 C C . ALA A 1 91 ? 8.931 -5.222 1.321 1.00 85.12 91 ALA A C 1
ATOM 716 O O . ALA A 1 91 ? 8.221 -5.930 2.043 1.00 85.12 91 ALA A O 1
ATOM 717 N N . ILE A 1 92 ? 8.676 -5.067 0.018 1.00 87.94 92 ILE A N 1
ATOM 718 C CA . ILE A 1 92 ? 7.589 -5.775 -0.659 1.00 87.94 92 ILE A CA 1
ATOM 719 C C . ILE A 1 92 ? 7.981 -7.227 -0.941 1.00 87.94 92 ILE A C 1
ATOM 721 O O . ILE A 1 92 ? 7.103 -8.090 -0.918 1.00 87.94 92 ILE A O 1
ATOM 725 N N . ALA A 1 93 ? 9.271 -7.515 -1.151 1.00 82.69 93 ALA A N 1
ATOM 726 C CA . ALA A 1 93 ? 9.815 -8.853 -1.412 1.00 82.69 93 ALA A CA 1
ATOM 727 C C . ALA A 1 93 ? 9.059 -9.608 -2.526 1.00 82.69 93 ALA A C 1
ATOM 729 O O . ALA A 1 93 ? 8.738 -10.786 -2.391 1.00 82.69 93 ALA A O 1
ATOM 730 N N . GLY A 1 94 ? 8.638 -8.897 -3.581 1.00 84.75 94 GLY A N 1
ATOM 731 C CA . GLY A 1 94 ? 7.796 -9.461 -4.648 1.00 84.75 94 GLY A CA 1
ATOM 732 C C . GLY A 1 94 ? 6.409 -9.949 -4.192 1.00 84.75 94 GLY A C 1
ATOM 733 O O . GLY A 1 94 ? 5.648 -10.533 -4.966 1.00 84.75 94 GLY A O 1
ATOM 734 N N . SER A 1 95 ? 6.029 -9.717 -2.934 1.00 87.94 95 SER A N 1
ATOM 735 C CA . SER A 1 95 ? 4.813 -10.261 -2.346 1.00 87.94 95 SER A CA 1
ATOM 736 C C . SER A 1 95 ? 3.608 -9.377 -2.631 1.00 87.94 95 SER A C 1
ATOM 738 O O . SER A 1 95 ? 3.346 -8.370 -1.963 1.00 87.94 95 SER A O 1
ATOM 740 N N . ARG A 1 96 ? 2.771 -9.843 -3.565 1.00 89.25 96 ARG A N 1
ATOM 741 C CA . ARG A 1 96 ? 1.447 -9.265 -3.841 1.00 89.25 96 ARG A CA 1
ATOM 742 C C . ARG A 1 96 ? 0.610 -9.120 -2.561 1.00 89.25 96 ARG A C 1
ATOM 744 O O . ARG A 1 96 ? -0.122 -8.142 -2.433 1.00 89.25 96 ARG A O 1
ATOM 751 N N . ARG A 1 97 ? 0.692 -10.072 -1.619 1.00 87.88 97 ARG A N 1
ATOM 752 C CA . ARG A 1 97 ? -0.074 -10.053 -0.353 1.00 87.88 97 ARG A CA 1
ATOM 753 C C . ARG A 1 97 ? 0.407 -8.935 0.571 1.00 87.88 97 ARG A C 1
ATOM 755 O O . ARG A 1 97 ? -0.436 -8.190 1.056 1.00 87.88 97 ARG A O 1
ATOM 762 N N . ARG A 1 98 ? 1.728 -8.777 0.750 1.00 89.56 98 ARG A N 1
ATOM 763 C CA . ARG A 1 98 ? 2.306 -7.696 1.573 1.00 89.56 98 ARG A CA 1
ATOM 764 C C . ARG A 1 98 ? 1.941 -6.322 1.019 1.00 89.56 98 ARG A C 1
ATOM 766 O O . ARG A 1 98 ? 1.432 -5.495 1.766 1.00 89.56 98 ARG A O 1
ATOM 773 N N . LEU A 1 99 ? 2.105 -6.111 -0.291 1.00 92.56 99 LEU A N 1
ATOM 774 C CA . LEU A 1 99 ? 1.731 -4.840 -0.917 1.00 92.56 99 LEU A CA 1
ATOM 775 C C . LEU A 1 99 ? 0.233 -4.549 -0.756 1.00 92.56 99 LEU A C 1
ATOM 777 O O . LEU A 1 99 ? -0.133 -3.448 -0.377 1.00 92.56 99 LEU A O 1
ATOM 781 N N . THR A 1 100 ? -0.636 -5.541 -0.982 1.00 91.81 100 THR A N 1
ATOM 782 C CA . THR A 1 100 ? -2.095 -5.355 -0.833 1.00 91.81 100 THR A CA 1
ATOM 783 C C . THR A 1 100 ? -2.470 -4.986 0.602 1.00 91.81 100 THR A C 1
ATOM 785 O O . THR A 1 100 ? -3.249 -4.060 0.799 1.00 91.81 100 THR A O 1
ATOM 788 N N . LEU A 1 101 ? -1.876 -5.660 1.593 1.00 92.25 101 LEU A N 1
ATOM 789 C CA . LEU A 1 101 ? -2.097 -5.355 3.005 1.00 92.25 101 LEU A CA 1
ATOM 790 C C . LEU A 1 101 ? -1.652 -3.928 3.352 1.00 92.25 101 LEU A C 1
ATOM 792 O O . LEU A 1 101 ? -2.398 -3.218 4.015 1.00 92.25 101 LEU A O 1
ATOM 796 N N . LEU A 1 102 ? -0.475 -3.492 2.888 1.00 94.38 102 LEU A N 1
ATOM 797 C CA . LEU A 1 102 ? 0.011 -2.127 3.122 1.00 94.38 102 LEU A CA 1
ATOM 798 C C . LEU A 1 102 ? -0.889 -1.074 2.470 1.00 94.38 102 LEU A C 1
ATOM 800 O O . LEU A 1 102 ? -1.164 -0.053 3.091 1.00 94.38 102 LEU A O 1
ATOM 804 N N . LEU A 1 103 ? -1.376 -1.333 1.253 1.00 94.56 103 LEU A N 1
ATOM 805 C CA . LEU A 1 103 ? -2.318 -0.446 0.567 1.00 94.56 103 LEU A CA 1
ATOM 806 C C . LEU A 1 103 ? -3.640 -0.343 1.337 1.00 94.56 103 LEU A C 1
ATOM 808 O O . LEU A 1 103 ? -4.097 0.763 1.599 1.00 94.56 103 LEU A O 1
ATOM 812 N N . GLN A 1 104 ? -4.222 -1.470 1.757 1.00 92.25 104 GLN A N 1
ATOM 813 C CA . GLN A 1 104 ? -5.449 -1.462 2.562 1.00 92.25 104 GLN A CA 1
ATOM 814 C C . GLN A 1 104 ? -5.239 -0.768 3.905 1.00 92.25 104 GLN A C 1
ATOM 816 O O . GLN A 1 104 ? -6.062 0.050 4.298 1.00 92.25 104 GLN A O 1
ATOM 821 N N . PHE A 1 105 ? -4.128 -1.040 4.590 1.00 94.25 105 PHE A N 1
ATOM 822 C CA . PHE A 1 105 ? -3.845 -0.412 5.874 1.00 94.25 105 PHE A CA 1
ATOM 823 C C . PHE A 1 105 ? -3.611 1.097 5.745 1.00 94.25 105 PHE A C 1
ATOM 825 O O . PHE A 1 105 ? -4.098 1.852 6.578 1.00 94.25 105 PHE A O 1
ATOM 832 N N . ALA A 1 106 ? -2.947 1.560 4.680 1.00 94.25 106 ALA A N 1
ATOM 833 C CA . ALA A 1 106 ? -2.800 2.991 4.407 1.00 94.25 106 ALA A CA 1
ATOM 834 C C . ALA A 1 106 ? -4.163 3.681 4.254 1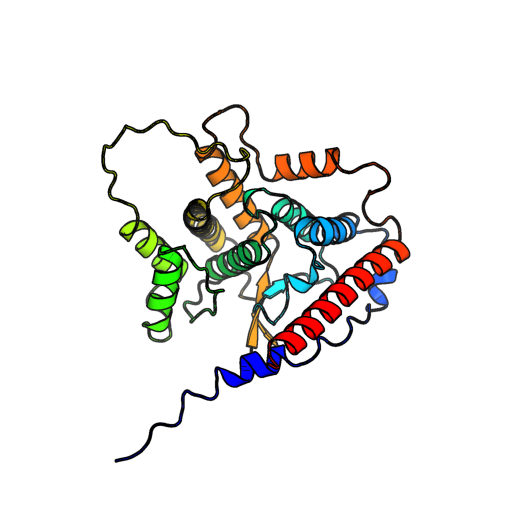.00 94.25 106 ALA A C 1
ATOM 836 O O . ALA A 1 106 ? -4.399 4.721 4.868 1.00 94.25 106 ALA A O 1
ATOM 837 N N . VAL A 1 107 ? -5.076 3.060 3.501 1.00 91.50 107 VAL A N 1
ATOM 838 C CA . VAL A 1 107 ? -6.443 3.562 3.331 1.00 91.50 107 VAL A CA 1
ATOM 839 C C . VAL A 1 107 ? -7.210 3.544 4.657 1.00 91.50 107 VAL A C 1
ATOM 841 O O . VAL A 1 107 ? -7.848 4.539 4.989 1.00 91.50 107 VAL A O 1
ATOM 844 N N . ILE A 1 108 ? -7.103 2.473 5.451 1.00 91.69 108 ILE A N 1
ATOM 845 C CA . ILE A 1 108 ? -7.695 2.389 6.798 1.00 91.69 108 ILE A CA 1
ATOM 846 C C . ILE A 1 108 ? -7.218 3.549 7.675 1.00 91.69 108 ILE A C 1
ATOM 848 O O . ILE A 1 108 ? -8.032 4.208 8.317 1.00 91.69 108 ILE A O 1
ATOM 852 N N . CYS A 1 109 ? -5.910 3.825 7.691 1.00 92.00 109 CYS A N 1
ATOM 853 C CA . CYS A 1 109 ? -5.352 4.929 8.468 1.00 92.00 109 CYS A CA 1
ATOM 854 C C . CYS A 1 109 ? -5.846 6.300 7.997 1.00 92.00 109 CYS A C 1
ATOM 856 O O . CYS A 1 109 ? -5.971 7.206 8.817 1.00 92.00 109 CYS A O 1
ATOM 858 N N . ARG A 1 110 ? -6.082 6.467 6.692 1.00 89.69 110 ARG A N 1
ATOM 859 C CA . ARG A 1 110 ? -6.580 7.725 6.128 1.00 89.69 110 ARG A CA 1
ATOM 860 C C . ARG A 1 110 ? -8.065 7.938 6.415 1.00 89.69 110 ARG A C 1
ATOM 862 O O . ARG A 1 110 ? -8.447 9.063 6.712 1.00 89.69 110 ARG A O 1
ATOM 869 N N . ILE A 1 111 ? -8.883 6.894 6.282 1.00 86.94 111 ILE A N 1
ATOM 870 C CA . ILE A 1 111 ? -10.340 6.998 6.419 1.00 86.94 111 ILE A CA 1
ATOM 871 C C . ILE A 1 111 ? -10.759 7.050 7.894 1.00 86.94 111 ILE A C 1
ATOM 873 O O . ILE A 1 111 ? -11.602 7.873 8.234 1.00 86.94 111 ILE A O 1
ATOM 877 N N . ASP A 1 112 ? -10.185 6.188 8.742 1.00 86.75 112 ASP A N 1
ATOM 878 C CA . ASP A 1 112 ? -10.510 6.062 10.175 1.00 86.75 112 ASP A CA 1
ATOM 879 C C . ASP A 1 112 ? -12.020 6.158 10.494 1.00 86.75 112 ASP A C 1
ATOM 881 O O . ASP A 1 112 ? -12.472 6.904 11.361 1.00 86.75 112 ASP A O 1
ATOM 885 N N . ASP A 1 113 ? -12.826 5.394 9.758 1.00 85.56 113 ASP A N 1
ATOM 886 C CA . ASP A 1 113 ? -14.288 5.357 9.895 1.00 85.56 113 ASP A CA 1
ATOM 887 C C . ASP A 1 113 ? -14.780 4.379 10.966 1.00 85.56 113 ASP A C 1
ATOM 889 O O . ASP A 1 113 ? -15.981 4.284 11.206 1.00 85.56 113 ASP A O 1
ATOM 893 N N . ARG A 1 114 ? -13.857 3.655 11.609 1.00 88.75 114 ARG A N 1
ATOM 894 C CA . ARG A 1 114 ? -14.129 2.691 12.685 1.00 88.75 114 ARG A CA 1
ATOM 895 C C . ARG A 1 114 ? -15.142 1.602 12.317 1.00 88.75 114 ARG A C 1
ATOM 897 O O . ARG A 1 114 ? -15.730 1.013 13.213 1.00 88.75 114 ARG A O 1
ATOM 904 N N . ARG A 1 115 ? -15.330 1.290 11.036 1.00 88.12 115 ARG A N 1
ATOM 905 C CA . ARG A 1 115 ? -16.116 0.111 10.636 1.00 88.12 115 ARG A CA 1
ATOM 906 C C . ARG A 1 115 ? -15.273 -1.158 10.693 1.00 88.12 115 ARG A C 1
ATOM 908 O O . ARG A 1 115 ? -14.041 -1.107 10.750 1.00 88.12 115 ARG A O 1
ATOM 915 N N . HIS A 1 116 ? -15.917 -2.309 10.556 1.00 87.88 116 HIS A N 1
ATOM 916 C CA . HIS A 1 116 ? -15.221 -3.575 10.334 1.00 87.88 116 HIS A CA 1
ATOM 917 C C . HIS A 1 116 ? -14.569 -3.604 8.950 1.00 87.88 116 HIS A C 1
ATOM 919 O O . HIS A 1 116 ? -15.224 -3.439 7.923 1.00 87.88 116 HIS A O 1
ATOM 925 N N . TRP A 1 117 ? -13.260 -3.858 8.915 1.00 85.81 117 TRP A N 1
ATOM 926 C CA . TRP A 1 117 ? -12.510 -4.011 7.670 1.00 85.81 117 TRP A CA 1
ATOM 927 C C . TRP A 1 117 ? -12.102 -5.462 7.435 1.00 85.81 117 TRP A C 1
ATOM 929 O O . TRP A 1 117 ? -11.399 -6.072 8.243 1.00 85.81 117 TRP A O 1
ATOM 939 N N . ASN A 1 118 ? -12.448 -5.976 6.256 1.00 79.75 118 ASN A N 1
ATOM 940 C CA . ASN A 1 118 ? -12.003 -7.281 5.775 1.00 79.75 118 ASN A CA 1
ATOM 941 C C . ASN A 1 118 ? -10.555 -7.204 5.268 1.00 79.75 118 ASN A C 1
ATOM 943 O O . ASN A 1 118 ? -10.289 -7.132 4.065 1.00 79.75 118 ASN A O 1
ATOM 947 N N . MET A 1 119 ? -9.598 -7.190 6.196 1.00 74.31 119 MET A N 1
ATOM 948 C CA . MET A 1 119 ? -8.176 -7.230 5.854 1.00 74.31 119 MET A CA 1
ATOM 949 C C . MET A 1 119 ? -7.751 -8.631 5.373 1.00 74.31 119 MET A C 1
ATOM 951 O O . MET A 1 119 ? -8.348 -9.639 5.756 1.00 74.31 119 MET A O 1
ATOM 955 N N . PRO A 1 120 ? -6.680 -8.755 4.573 1.00 73.12 120 PRO A N 1
ATOM 956 C CA . PRO A 1 120 ? -6.101 -10.039 4.244 1.00 73.12 120 PRO A CA 1
ATOM 957 C C . PRO A 1 120 ? -5.647 -10.694 5.540 1.00 73.12 120 PRO A C 1
ATOM 959 O O . PRO A 1 120 ? -4.947 -10.089 6.356 1.00 73.12 120 PRO A O 1
ATOM 962 N N . VAL A 1 121 ? -5.998 -11.963 5.718 1.00 72.00 121 VAL A N 1
ATOM 963 C CA . VAL A 1 121 ? -5.343 -12.780 6.737 1.00 72.00 121 VAL A CA 1
ATOM 964 C C . VAL A 1 121 ? -3.846 -12.761 6.425 1.00 72.00 121 VAL A C 1
ATOM 966 O O . VAL A 1 121 ? -3.461 -12.740 5.256 1.00 72.00 121 VAL A O 1
ATOM 969 N N . THR A 1 122 ? -2.978 -12.787 7.424 1.00 71.00 122 THR A N 1
ATOM 970 C CA . THR A 1 122 ? -1.529 -12.969 7.243 1.00 71.00 122 THR A CA 1
ATOM 971 C C . THR A 1 122 ? -1.076 -13.956 8.300 1.00 71.00 122 THR A C 1
ATOM 973 O O . THR A 1 122 ? -1.241 -13.719 9.493 1.00 71.00 122 THR A O 1
ATOM 976 N N . HIS A 1 123 ? -0.581 -15.110 7.859 1.00 75.06 123 HIS A N 1
ATOM 977 C CA . HIS A 1 123 ? -0.103 -16.148 8.769 1.00 75.06 123 HIS A CA 1
ATOM 978 C C . HIS A 1 123 ? 1.284 -15.775 9.297 1.00 75.06 123 HIS A C 1
ATOM 980 O O . HIS A 1 123 ? 2.056 -15.131 8.589 1.00 75.06 123 HIS A O 1
ATOM 986 N N . GLY A 1 124 ? 1.584 -16.177 10.533 1.00 78.00 124 GLY A N 1
ATOM 987 C CA . GLY A 1 124 ? 2.898 -15.965 11.146 1.00 78.00 124 GLY A CA 1
ATOM 988 C C . GLY A 1 124 ? 3.159 -14.548 11.664 1.00 78.00 124 GLY A C 1
ATOM 989 O O . GLY A 1 124 ? 4.298 -14.235 11.974 1.00 78.00 124 GLY A O 1
ATOM 990 N N . ILE A 1 125 ? 2.136 -13.688 11.751 1.00 82.50 125 ILE A N 1
ATOM 991 C CA . ILE A 1 125 ? 2.251 -12.351 12.351 1.00 82.50 125 ILE A CA 1
ATOM 992 C C . ILE A 1 125 ? 1.204 -12.220 13.458 1.00 82.50 125 ILE A C 1
ATOM 994 O O . ILE A 1 125 ? 0.032 -11.944 13.190 1.00 82.50 125 ILE A O 1
ATOM 998 N N . GLU A 1 126 ? 1.629 -12.417 14.705 1.00 85.31 126 GLU A N 1
ATOM 999 C CA . GLU A 1 126 ? 0.744 -12.471 15.877 1.00 85.31 126 GLU A CA 1
ATOM 1000 C C . GLU A 1 126 ? -0.071 -11.190 16.068 1.00 85.31 126 GLU A C 1
ATOM 1002 O O . GLU A 1 126 ? -1.274 -11.260 16.303 1.00 85.31 126 GLU A O 1
ATOM 1007 N N . ALA A 1 127 ? 0.544 -10.015 15.891 1.00 86.25 127 ALA A N 1
ATOM 1008 C CA . ALA A 1 127 ? -0.152 -8.733 16.014 1.00 86.25 127 ALA A CA 1
ATOM 1009 C C . ALA A 1 127 ? -1.326 -8.606 15.025 1.00 86.25 127 ALA A C 1
ATOM 1011 O O . ALA A 1 127 ? -2.395 -8.122 15.392 1.00 86.25 127 ALA A O 1
ATOM 1012 N N . LEU A 1 128 ? -1.168 -9.099 13.789 1.00 87.81 128 LEU A N 1
ATOM 1013 C CA . LEU A 1 128 ? -2.240 -9.082 12.788 1.00 87.81 128 LEU A CA 1
ATOM 1014 C C . LEU A 1 128 ? -3.318 -10.119 13.094 1.00 87.81 128 LEU A C 1
ATOM 1016 O O . LEU A 1 128 ? -4.499 -9.836 12.927 1.00 87.81 128 LEU A O 1
ATOM 1020 N N . GLN A 1 129 ? -2.942 -11.299 13.586 1.00 88.69 129 GLN A N 1
ATOM 1021 C CA . GLN A 1 129 ? -3.915 -12.297 14.039 1.00 88.69 129 GLN A CA 1
ATOM 1022 C C . GLN A 1 129 ? -4.726 -11.794 15.240 1.00 88.69 129 GLN A C 1
ATOM 1024 O O . GLN A 1 129 ? -5.941 -11.985 15.287 1.00 88.69 129 GLN A O 1
ATOM 1029 N N . GLY A 1 130 ? -4.065 -11.128 16.188 1.00 89.50 130 GLY A N 1
ATOM 1030 C CA . GLY A 1 130 ? -4.709 -10.454 17.310 1.00 89.50 130 GLY A CA 1
ATOM 1031 C C . GLY A 1 130 ? -5.663 -9.361 16.839 1.00 89.50 130 GLY A C 1
ATOM 1032 O O . GLY A 1 130 ? -6.778 -9.282 17.344 1.00 89.50 130 GLY A O 1
ATOM 1033 N N . LEU A 1 131 ? -5.268 -8.580 15.828 1.00 91.62 131 LEU A N 1
ATOM 1034 C CA . LEU A 1 131 ? -6.102 -7.516 15.269 1.00 91.62 131 LEU A CA 1
ATOM 1035 C C . LEU A 1 131 ? -7.370 -8.078 14.625 1.00 91.62 131 LEU A C 1
ATOM 1037 O O . LEU A 1 131 ? -8.460 -7.599 14.919 1.00 91.62 131 LEU A O 1
ATOM 1041 N N . HIS A 1 132 ? -7.237 -9.133 13.816 1.00 90.69 132 HIS A N 1
ATOM 1042 C CA . HIS A 1 132 ? -8.374 -9.840 13.215 1.00 90.69 132 HIS A CA 1
ATOM 1043 C C . HIS A 1 132 ? -9.367 -10.331 14.274 1.00 90.69 132 HIS A C 1
ATOM 1045 O O . HIS A 1 132 ? -10.566 -10.095 14.153 1.00 90.69 132 HIS A O 1
ATOM 1051 N N . LYS A 1 133 ? -8.868 -10.955 15.349 1.00 90.69 133 LYS A N 1
ATOM 1052 C CA . LYS A 1 133 ? -9.709 -11.406 16.470 1.00 90.69 133 LYS A CA 1
ATOM 1053 C C . LYS A 1 133 ? -10.374 -10.239 17.201 1.00 90.69 133 LYS A C 1
ATOM 1055 O O . LYS A 1 133 ? -11.542 -10.341 17.550 1.00 90.69 133 LYS A O 1
ATOM 1060 N N . ALA A 1 134 ? -9.645 -9.148 17.431 1.00 91.25 134 ALA A N 1
ATOM 1061 C CA . ALA A 1 134 ? -10.163 -7.980 18.135 1.00 91.25 134 ALA A CA 1
ATOM 1062 C C . ALA A 1 134 ? -11.272 -7.274 17.340 1.00 91.25 134 ALA A C 1
ATOM 1064 O O . ALA A 1 134 ? -12.284 -6.903 17.926 1.00 91.25 134 ALA A O 1
ATOM 1065 N N . ILE A 1 135 ? -11.113 -7.138 16.019 1.00 92.00 135 ILE A N 1
ATOM 1066 C CA . ILE A 1 135 ? -12.153 -6.595 15.132 1.00 92.00 135 ILE A CA 1
ATOM 1067 C C . ILE A 1 135 ? -13.383 -7.510 15.146 1.00 92.00 135 ILE A C 1
ATOM 1069 O O . ILE A 1 135 ? -14.486 -7.034 15.380 1.00 92.00 135 ILE A O 1
ATOM 1073 N N . ALA A 1 136 ? -13.198 -8.824 14.973 1.00 90.50 136 ALA A N 1
ATOM 1074 C CA . ALA A 1 136 ? -14.304 -9.785 14.954 1.00 90.50 136 ALA A CA 1
ATOM 1075 C C . ALA A 1 136 ? -15.074 -9.873 16.285 1.00 90.50 136 ALA A C 1
ATOM 1077 O O . ALA A 1 136 ? -16.256 -10.195 16.287 1.00 90.50 136 ALA A O 1
ATOM 1078 N N . ALA A 1 137 ? -14.411 -9.606 17.413 1.00 91.38 137 ALA A N 1
ATOM 1079 C CA . ALA A 1 137 ? -15.028 -9.602 18.739 1.00 91.38 137 ALA A CA 1
ATOM 1080 C C . ALA A 1 137 ? -15.675 -8.257 19.120 1.00 91.38 137 ALA A C 1
ATOM 1082 O O . ALA A 1 137 ? -16.287 -8.166 20.182 1.00 91.38 137 ALA A O 1
ATOM 1083 N N . SER A 1 138 ? -15.497 -7.212 18.307 1.00 91.94 138 SER A N 1
ATOM 1084 C CA . SER A 1 138 ? -16.040 -5.878 18.573 1.00 91.94 138 SER A CA 1
ATOM 1085 C C . SER A 1 138 ? -17.388 -5.690 17.880 1.00 91.94 138 SER A C 1
ATOM 1087 O O . SER A 1 138 ? -17.588 -6.171 16.765 1.00 91.94 138 SER A O 1
ATOM 1089 N N . GLU A 1 139 ? -18.290 -4.951 18.523 1.00 89.44 139 GLU A N 1
ATOM 1090 C CA . GLU A 1 139 ? -19.531 -4.467 17.906 1.00 89.44 139 GLU A CA 1
ATOM 1091 C C . GLU A 1 139 ? -19.242 -3.328 16.910 1.00 89.44 139 GLU A C 1
ATOM 1093 O O . GLU A 1 139 ? -18.162 -2.734 16.935 1.00 89.44 139 GLU A O 1
ATOM 1098 N N . ASP A 1 140 ? -20.186 -3.059 16.002 1.00 83.00 140 ASP A N 1
ATOM 1099 C CA . ASP A 1 140 ? -20.112 -1.971 15.014 1.00 83.00 140 ASP A CA 1
ATOM 1100 C C . ASP A 1 140 ? -20.865 -0.734 15.551 1.00 83.00 140 ASP A C 1
ATOM 1102 O O . ASP A 1 140 ? -22.020 -0.876 15.970 1.00 83.00 140 ASP A O 1
ATOM 1106 N N . PRO A 1 141 ? -20.269 0.476 15.566 1.00 88.88 141 PRO A N 1
ATOM 1107 C CA . PRO A 1 141 ? -18.897 0.813 15.175 1.00 88.88 141 PRO A CA 1
ATOM 1108 C C . PRO A 1 141 ? -17.838 0.346 16.176 1.00 88.88 141 PRO A C 1
ATOM 1110 O O . PRO A 1 141 ? -18.078 0.278 17.383 1.00 88.88 141 PRO A O 1
ATOM 1113 N N . LEU A 1 142 ? -16.624 0.112 15.669 1.00 91.75 142 LEU A N 1
ATOM 1114 C CA . LEU A 1 142 ? -15.468 -0.259 16.476 1.00 91.75 142 LEU A CA 1
ATOM 1115 C C . LEU A 1 142 ? -15.195 0.796 17.565 1.00 91.75 142 LEU A C 1
ATOM 1117 O O . LEU A 1 142 ? -15.261 2.007 17.312 1.00 91.75 142 LEU A O 1
ATOM 1121 N N . PRO A 1 143 ? -14.810 0.362 18.779 1.00 91.06 143 PRO A N 1
ATOM 1122 C CA . PRO A 1 143 ? -14.631 1.260 19.920 1.00 91.06 143 PRO A CA 1
ATOM 1123 C C . PRO A 1 143 ? -13.461 2.238 19.740 1.00 91.06 143 PRO A C 1
ATOM 1125 O O . PRO A 1 143 ? -13.475 3.342 20.288 1.00 91.06 143 PRO A O 1
ATOM 1128 N N . THR A 1 144 ? -12.441 1.850 18.972 1.00 92.06 144 THR A N 1
ATOM 1129 C CA . THR A 1 144 ? -11.290 2.683 18.605 1.00 92.06 144 THR A CA 1
ATOM 1130 C C . THR A 1 144 ? -10.900 2.443 17.149 1.00 92.06 144 THR A C 1
ATOM 1132 O O . THR A 1 144 ? -11.372 1.502 16.511 1.00 92.06 144 THR A O 1
ATOM 1135 N N . SER A 1 145 ? -10.044 3.314 16.607 1.00 92.88 145 SER A N 1
ATOM 1136 C CA . SER A 1 145 ? -9.529 3.163 15.247 1.00 92.88 145 SER A CA 1
ATOM 1137 C C . SER A 1 145 ? -8.777 1.835 15.088 1.00 92.88 145 SER A C 1
ATOM 1139 O O . SER A 1 145 ? -8.058 1.404 15.994 1.00 92.88 145 SER A O 1
ATOM 1141 N N . ILE A 1 146 ? -8.878 1.193 13.919 1.00 93.88 146 ILE A N 1
ATOM 1142 C CA . ILE A 1 146 ? -8.090 -0.016 13.608 1.00 93.88 146 ILE A CA 1
ATOM 1143 C C . ILE A 1 146 ? -6.581 0.214 13.824 1.00 93.88 146 ILE A C 1
ATOM 1145 O O . ILE A 1 146 ? -5.934 -0.664 14.402 1.00 93.88 146 ILE A O 1
ATOM 1149 N N . PRO A 1 147 ? -5.991 1.365 13.437 1.00 94.00 147 PRO A N 1
ATOM 1150 C CA . PRO A 1 147 ? -4.594 1.648 13.741 1.00 94.00 147 PRO A CA 1
ATOM 1151 C C . PRO A 1 147 ? -4.286 1.705 15.244 1.00 94.00 147 PRO A C 1
ATOM 1153 O O . PRO A 1 147 ? -3.243 1.201 15.658 1.00 94.00 147 PRO A O 1
ATOM 1156 N N . ASP A 1 148 ? -5.181 2.240 16.084 1.00 93.81 148 ASP A N 1
ATOM 1157 C CA . ASP A 1 148 ? -5.004 2.202 17.545 1.00 93.81 148 ASP A CA 1
ATOM 1158 C C . ASP A 1 148 ? -5.096 0.785 18.093 1.00 93.81 148 ASP A C 1
ATOM 1160 O O . ASP A 1 148 ? -4.262 0.382 18.905 1.00 93.81 148 ASP A O 1
ATOM 1164 N N . MET A 1 149 ? -6.097 0.014 17.658 1.00 93.94 149 MET A N 1
ATOM 1165 C CA . MET A 1 149 ? -6.230 -1.392 18.042 1.00 93.94 149 MET A CA 1
ATOM 1166 C C . MET A 1 149 ? -4.948 -2.156 17.696 1.00 93.94 149 MET A C 1
ATOM 1168 O O . MET A 1 149 ? -4.411 -2.880 18.536 1.00 93.94 149 MET A O 1
ATOM 1172 N N . PHE A 1 150 ? -4.418 -1.939 16.490 1.00 93.44 150 PHE A N 1
ATOM 1173 C CA . PHE A 1 150 ? -3.190 -2.566 16.019 1.00 93.44 150 PHE A CA 1
ATOM 1174 C C . PHE A 1 150 ? -1.966 -2.162 16.848 1.00 93.44 150 PHE A C 1
ATOM 1176 O O . PHE A 1 150 ? -1.238 -3.033 17.322 1.00 93.44 150 PHE A O 1
ATOM 1183 N N . ASN A 1 151 ? -1.757 -0.864 17.073 1.00 92.50 151 ASN A N 1
ATOM 1184 C CA . ASN A 1 151 ? -0.621 -0.362 17.848 1.00 92.50 151 ASN A CA 1
ATOM 1185 C C . ASN A 1 151 ? -0.672 -0.834 19.310 1.00 92.50 151 ASN A C 1
ATOM 1187 O O . ASN A 1 151 ? 0.353 -1.222 19.864 1.00 92.50 151 ASN A O 1
ATOM 1191 N N . ASN A 1 152 ? -1.858 -0.889 19.921 1.00 90.50 152 ASN A N 1
ATOM 1192 C CA . ASN A 1 152 ? -2.032 -1.436 21.269 1.00 90.50 152 ASN A CA 1
ATOM 1193 C C . ASN A 1 152 ? -1.673 -2.926 21.342 1.00 90.50 152 ASN A C 1
ATOM 1195 O O . ASN A 1 152 ? -1.050 -3.363 22.309 1.00 90.50 152 ASN A O 1
ATOM 1199 N N . LEU A 1 153 ? -2.043 -3.712 20.329 1.00 90.44 153 LEU A N 1
ATOM 1200 C CA . LEU A 1 153 ? -1.659 -5.123 20.241 1.00 90.44 153 LEU A CA 1
ATOM 1201 C C . LEU A 1 153 ? -0.157 -5.289 20.013 1.00 90.44 153 LEU A C 1
ATOM 1203 O O . LEU A 1 153 ? 0.457 -6.150 20.637 1.00 90.44 153 LEU A O 1
ATOM 1207 N N . LEU A 1 154 ? 0.443 -4.444 19.173 1.00 89.50 154 LEU A N 1
ATOM 1208 C CA . LEU A 1 154 ? 1.884 -4.444 18.953 1.00 89.50 154 LEU A CA 1
ATOM 1209 C C . LEU A 1 154 ? 2.638 -4.143 20.256 1.00 89.50 154 LEU A C 1
ATOM 1211 O O . LEU A 1 154 ? 3.554 -4.877 20.603 1.00 89.50 154 LEU A O 1
ATOM 1215 N N . LEU A 1 155 ? 2.203 -3.137 21.022 1.00 86.00 155 LEU A N 1
ATOM 1216 C CA . LEU A 1 155 ? 2.790 -2.793 22.322 1.00 86.00 155 LEU A CA 1
ATOM 1217 C C . LEU A 1 155 ? 2.670 -3.918 23.358 1.00 86.00 155 LEU A C 1
ATOM 1219 O O . LEU A 1 155 ? 3.579 -4.099 24.163 1.00 86.00 155 LEU A O 1
ATOM 1223 N N . ARG A 1 156 ? 1.570 -4.679 23.339 1.00 81.50 156 ARG A N 1
ATOM 1224 C CA . ARG A 1 156 ? 1.361 -5.828 24.239 1.00 81.50 156 ARG A CA 1
ATOM 1225 C C . ARG A 1 156 ? 2.212 -7.042 23.872 1.00 81.50 156 ARG A C 1
ATOM 1227 O O . ARG A 1 156 ? 2.572 -7.802 24.763 1.00 81.50 156 ARG A O 1
ATOM 1234 N N . ASN A 1 157 ? 2.500 -7.218 22.583 1.00 73.19 157 ASN A N 1
ATOM 1235 C CA . ASN A 1 157 ? 3.242 -8.365 22.059 1.00 73.19 157 ASN A CA 1
ATOM 1236 C C . ASN A 1 157 ? 4.737 -8.081 21.867 1.00 73.19 157 ASN A C 1
ATOM 1238 O O . ASN A 1 157 ? 5.489 -8.998 21.550 1.00 73.19 157 ASN A O 1
ATOM 1242 N N . LEU A 1 158 ? 5.187 -6.833 22.036 1.00 67.25 158 LEU A N 1
ATOM 1243 C CA . LEU A 1 158 ? 6.612 -6.538 22.079 1.00 67.25 158 LEU A CA 1
ATOM 1244 C C . LEU A 1 158 ? 7.206 -7.291 23.276 1.00 67.25 158 LEU A C 1
ATOM 1246 O O . LEU A 1 158 ? 6.761 -7.055 24.404 1.00 67.25 158 LEU A O 1
ATOM 1250 N N . PRO A 1 159 ? 8.190 -8.187 23.066 1.00 52.66 159 PRO A N 1
ATOM 1251 C CA . PRO A 1 159 ? 8.870 -8.826 24.176 1.00 52.66 159 PRO A CA 1
ATOM 1252 C C . PRO A 1 159 ? 9.420 -7.709 25.057 1.00 52.66 159 PRO A C 1
ATOM 1254 O O . PRO A 1 159 ? 10.179 -6.853 24.590 1.00 52.66 159 PRO A O 1
ATOM 1257 N N . GLY A 1 160 ? 8.963 -7.667 26.313 1.00 48.94 160 GLY A N 1
ATOM 1258 C CA . GLY A 1 160 ? 9.478 -6.731 27.301 1.00 48.94 160 GLY A CA 1
ATOM 1259 C C . GLY A 1 160 ? 10.989 -6.833 27.246 1.00 48.94 160 GLY A C 1
ATOM 1260 O O . GLY A 1 160 ? 11.497 -7.931 27.420 1.00 48.94 160 GLY A O 1
ATOM 1261 N N . ARG A 1 161 ? 11.645 -5.723 26.889 1.00 41.59 161 ARG A N 1
ATOM 1262 C CA . ARG A 1 161 ? 13.073 -5.568 26.585 1.00 41.59 161 ARG A CA 1
ATOM 1263 C C . ARG A 1 161 ? 13.928 -6.364 27.581 1.00 41.59 161 ARG A C 1
ATOM 1265 O O . ARG A 1 161 ? 14.383 -5.827 28.586 1.00 41.59 161 ARG A O 1
ATOM 1272 N N . SER A 1 162 ? 14.088 -7.660 27.337 1.00 34.03 162 SER A N 1
ATOM 1273 C CA . SER A 1 162 ? 14.888 -8.547 28.156 1.00 34.03 162 SER A CA 1
ATOM 1274 C C . SER A 1 162 ? 16.319 -8.256 27.762 1.00 34.03 162 SER A C 1
ATOM 1276 O O . SER A 1 162 ? 16.675 -8.317 26.585 1.00 34.03 162 SER A O 1
ATOM 1278 N N . ASN A 1 163 ? 17.114 -7.851 28.747 1.00 34.88 163 ASN A N 1
ATOM 1279 C CA . ASN A 1 163 ? 18.544 -7.609 28.625 1.00 34.88 163 ASN A CA 1
ATOM 1280 C C . ASN A 1 163 ? 19.289 -8.920 28.324 1.00 34.88 163 ASN A C 1
ATOM 1282 O O . ASN A 1 163 ? 20.070 -9.393 29.141 1.00 34.88 163 ASN A O 1
ATOM 1286 N N . GLU A 1 164 ? 19.076 -9.499 27.150 1.00 37.72 164 GLU A N 1
ATOM 1287 C CA . GLU A 1 164 ? 19.942 -10.531 26.594 1.00 37.72 164 GLU A CA 1
ATOM 1288 C C . GLU A 1 164 ? 20.656 -9.942 25.384 1.00 37.72 164 GLU A C 1
ATOM 1290 O O . GLU A 1 164 ? 20.408 -10.244 24.220 1.00 37.72 164 GLU A O 1
ATOM 1295 N N . ALA A 1 165 ? 21.599 -9.056 25.698 1.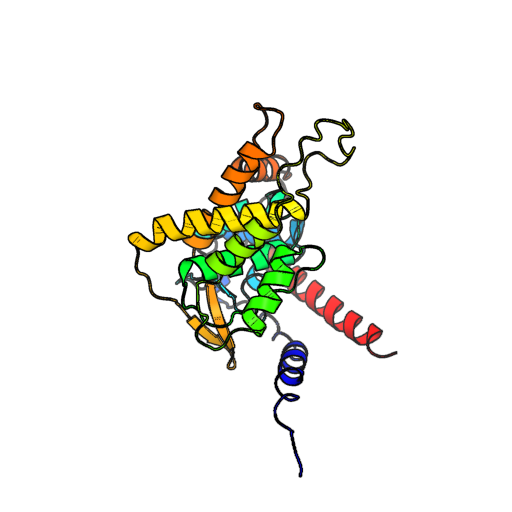00 43.00 165 ALA A N 1
ATOM 1296 C CA . ALA A 1 165 ? 22.781 -8.903 24.877 1.00 43.00 165 ALA A CA 1
ATOM 1297 C C . ALA A 1 165 ? 23.549 -10.233 24.936 1.00 43.00 165 ALA A C 1
ATOM 1299 O O . ALA A 1 165 ? 24.383 -10.393 25.818 1.00 43.00 165 ALA A O 1
ATOM 1300 N N . ASN A 1 166 ? 23.200 -11.206 24.086 1.00 39.50 166 ASN A N 1
ATOM 1301 C CA . ASN A 1 166 ? 24.085 -12.289 23.635 1.00 39.50 166 ASN A CA 1
ATOM 1302 C C . ASN A 1 166 ? 23.359 -13.279 22.712 1.00 39.50 166 ASN A C 1
ATOM 1304 O O . ASN A 1 166 ? 22.756 -14.236 23.175 1.00 39.50 166 ASN A O 1
ATOM 1308 N N . SER A 1 167 ? 23.547 -13.116 21.403 1.00 36.75 167 SER A N 1
ATOM 1309 C CA . SER A 1 167 ? 24.033 -14.198 20.533 1.00 36.75 167 SER A CA 1
ATOM 1310 C C . SER A 1 167 ? 24.266 -13.632 19.136 1.00 36.75 167 SER A C 1
ATOM 1312 O O . SER A 1 167 ? 23.332 -13.415 18.366 1.00 36.75 167 SER A O 1
ATOM 1314 N N . GLY A 1 168 ? 25.535 -13.357 18.827 1.00 39.19 168 GLY A N 1
ATOM 1315 C CA . GLY A 1 168 ? 26.007 -12.935 17.513 1.00 39.19 168 GLY A CA 1
ATOM 1316 C C . GLY A 1 168 ? 25.915 -14.058 16.485 1.00 39.19 168 GLY A C 1
ATOM 1317 O O . GLY A 1 168 ? 26.930 -14.623 16.084 1.00 39.19 168 GLY A O 1
ATOM 1318 N N . HIS A 1 169 ? 24.700 -14.363 16.041 1.00 36.34 169 HIS A N 1
ATOM 1319 C CA . HIS A 1 169 ? 24.480 -15.145 14.835 1.00 36.34 169 HIS A CA 1
ATOM 1320 C C . HIS A 1 169 ? 23.586 -14.341 13.895 1.00 36.34 169 HIS A C 1
ATOM 1322 O O . HIS A 1 169 ? 22.362 -14.343 13.992 1.00 36.34 169 HIS A O 1
ATOM 1328 N N . LEU A 1 170 ? 24.242 -13.570 13.026 1.00 40.38 170 LEU A N 1
ATOM 1329 C CA . LEU A 1 170 ? 23.605 -12.960 11.867 1.00 40.38 170 LEU A CA 1
ATOM 1330 C C . LEU A 1 170 ? 23.094 -14.097 10.972 1.00 40.38 170 LEU A C 1
ATOM 1332 O O . LEU A 1 170 ? 23.882 -14.991 10.658 1.00 40.38 170 LEU A O 1
ATOM 1336 N N . PRO A 1 171 ? 21.823 -14.094 10.544 1.00 39.44 171 PRO A N 1
ATOM 1337 C CA . PRO A 1 171 ? 21.396 -15.014 9.506 1.00 39.44 171 PRO A CA 1
ATOM 1338 C C . PRO A 1 171 ? 22.199 -14.710 8.235 1.00 39.44 171 PRO A C 1
ATOM 1340 O O . PRO A 1 171 ? 22.154 -13.591 7.725 1.00 39.44 171 PRO A O 1
ATOM 1343 N N . GLU A 1 172 ? 22.927 -15.703 7.720 1.00 35.22 172 GLU A N 1
ATOM 1344 C CA . GLU A 1 172 ? 23.568 -15.688 6.394 1.00 35.22 172 GLU A CA 1
ATOM 1345 C C . GLU A 1 172 ? 22.510 -15.769 5.272 1.00 35.22 172 GLU A C 1
ATOM 1347 O O . GLU A 1 172 ? 22.545 -16.629 4.395 1.00 35.22 172 GLU A O 1
ATOM 1352 N N . GLY A 1 173 ? 21.511 -14.888 5.324 1.00 41.09 173 GLY A N 1
ATOM 1353 C CA . GLY A 1 173 ? 20.568 -14.642 4.241 1.00 41.09 173 GLY A CA 1
ATOM 1354 C C . GLY A 1 173 ? 21.034 -13.464 3.383 1.00 41.09 173 GLY A C 1
ATOM 1355 O O . GLY A 1 173 ? 21.862 -12.661 3.828 1.00 41.09 173 GLY A O 1
ATOM 1356 N N . PRO A 1 174 ? 20.520 -13.312 2.150 1.00 41.78 174 PRO A N 1
ATOM 1357 C CA . PRO A 1 174 ? 20.785 -12.113 1.369 1.00 41.78 174 PRO A CA 1
ATOM 1358 C C . PRO A 1 174 ? 20.400 -10.871 2.198 1.00 41.78 174 PRO A C 1
ATOM 1360 O O . PRO A 1 174 ? 19.347 -10.883 2.838 1.00 41.78 174 PRO A O 1
ATOM 1363 N N . PRO A 1 175 ? 21.194 -9.783 2.175 1.00 46.50 175 PRO A N 1
ATOM 1364 C CA . PRO A 1 175 ? 21.012 -8.605 3.040 1.00 46.50 175 PRO A CA 1
ATOM 1365 C C . PRO A 1 175 ? 19.734 -7.780 2.767 1.00 46.50 175 PRO A C 1
ATOM 1367 O O . PRO A 1 175 ? 19.623 -6.636 3.196 1.00 46.50 175 PRO A O 1
ATOM 1370 N N . TYR A 1 176 ? 18.769 -8.347 2.041 1.00 51.53 176 TYR A N 1
ATOM 1371 C CA . TYR A 1 176 ? 17.660 -7.657 1.393 1.00 51.53 176 TYR A CA 1
ATOM 1372 C C . TYR A 1 176 ? 16.274 -8.195 1.774 1.00 51.53 176 TYR A C 1
ATOM 1374 O O . TYR A 1 176 ? 15.271 -7.590 1.389 1.00 51.53 176 TYR A O 1
ATOM 1382 N N . GLU A 1 177 ? 16.173 -9.302 2.517 1.00 57.34 177 GLU A N 1
ATOM 1383 C CA . GLU A 1 177 ? 14.871 -9.895 2.826 1.00 57.34 177 GLU A CA 1
ATOM 1384 C C . GLU A 1 177 ? 14.313 -9.359 4.149 1.00 57.34 177 GLU A C 1
ATOM 1386 O O . GLU A 1 177 ? 14.730 -9.734 5.243 1.00 57.34 177 GLU A O 1
ATOM 1391 N N . TRP A 1 178 ? 13.349 -8.444 4.042 1.00 68.31 178 TRP A N 1
ATOM 1392 C CA . TRP A 1 178 ? 12.601 -7.947 5.193 1.00 68.31 178 TRP A CA 1
ATOM 1393 C C . TRP A 1 178 ? 11.839 -9.105 5.847 1.00 68.31 178 TRP A C 1
ATOM 1395 O O . TRP A 1 178 ? 10.937 -9.699 5.233 1.00 68.31 178 TRP A O 1
ATOM 1405 N N . SER A 1 179 ? 12.203 -9.415 7.097 1.00 71.00 179 SER A N 1
ATOM 1406 C CA . SER A 1 179 ? 11.573 -10.478 7.882 1.00 71.00 179 SER A CA 1
ATOM 1407 C C . SER A 1 179 ? 10.085 -10.186 8.094 1.00 71.00 179 SER A C 1
ATOM 1409 O O . SER A 1 179 ? 9.643 -9.034 8.044 1.00 71.00 179 SER A O 1
ATOM 1411 N N . CYS A 1 180 ? 9.286 -11.221 8.363 1.00 67.62 180 CYS A N 1
ATOM 1412 C CA . CYS A 1 180 ? 7.863 -11.052 8.684 1.00 67.62 180 CYS A CA 1
ATOM 1413 C C . CYS A 1 180 ? 7.620 -10.115 9.886 1.00 67.62 180 CYS A C 1
ATOM 1415 O O . CYS A 1 180 ? 6.551 -9.516 9.980 1.00 67.62 180 CYS A O 1
ATOM 1417 N N . GLU A 1 181 ? 8.617 -9.939 10.754 1.00 74.25 181 GLU A N 1
ATOM 1418 C CA . GLU A 1 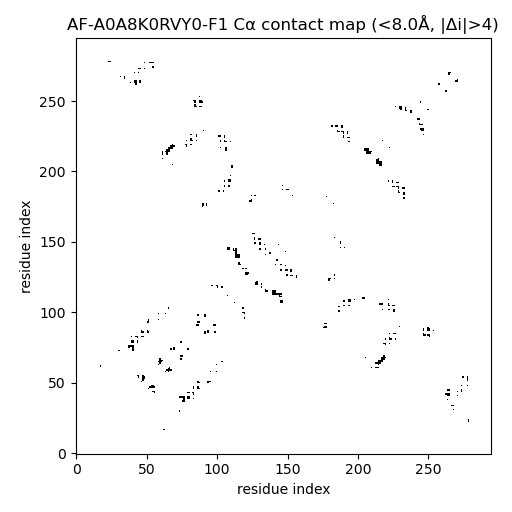181 ? 8.570 -9.090 11.950 1.00 74.25 181 GLU A CA 1
ATOM 1419 C C . GLU A 1 181 ? 8.720 -7.592 11.639 1.00 74.25 181 GLU A C 1
ATOM 1421 O O . GLU A 1 181 ? 8.261 -6.749 12.407 1.00 74.25 181 GLU A O 1
ATOM 1426 N N . THR A 1 182 ? 9.290 -7.234 10.483 1.00 83.75 182 THR A N 1
ATOM 1427 C CA . THR A 1 182 ? 9.407 -5.824 10.058 1.00 83.75 182 THR A CA 1
ATOM 1428 C C . THR A 1 182 ? 8.079 -5.231 9.585 1.00 83.75 182 THR A C 1
ATOM 1430 O O . THR A 1 182 ? 7.877 -4.018 9.657 1.00 83.75 182 THR A O 1
ATOM 1433 N N . LEU A 1 183 ? 7.145 -6.072 9.124 1.00 87.44 183 LEU A N 1
ATOM 1434 C CA . LEU A 1 183 ? 5.862 -5.626 8.584 1.00 87.44 183 LEU A CA 1
ATOM 1435 C C . LEU A 1 183 ? 4.981 -4.950 9.652 1.00 87.44 183 LEU A C 1
ATOM 1437 O O . LEU A 1 183 ? 4.462 -3.870 9.369 1.00 87.44 183 LEU A O 1
ATOM 1441 N N . PRO A 1 184 ? 4.843 -5.486 10.882 1.00 89.94 184 PRO A N 1
ATOM 1442 C CA . PRO A 1 184 ? 4.149 -4.776 11.950 1.00 89.94 184 PRO A CA 1
ATOM 1443 C C . PRO A 1 184 ? 4.743 -3.415 12.309 1.00 89.94 184 PRO A C 1
ATOM 1445 O O . PRO A 1 184 ? 3.997 -2.455 12.494 1.00 89.94 184 PRO A O 1
ATOM 1448 N N . VAL A 1 185 ? 6.073 -3.315 12.364 1.00 89.81 185 VAL A N 1
ATOM 1449 C CA . VAL A 1 185 ? 6.776 -2.054 12.649 1.00 89.81 185 VAL A CA 1
ATOM 1450 C C . VAL A 1 185 ? 6.494 -1.032 11.547 1.00 89.81 185 VAL A C 1
ATOM 1452 O O . VAL A 1 185 ? 6.139 0.113 11.829 1.00 89.81 185 VAL A O 1
ATOM 1455 N N . LEU A 1 186 ? 6.554 -1.465 10.286 1.00 92.06 186 LEU A N 1
ATOM 1456 C CA . LEU A 1 186 ? 6.207 -0.646 9.129 1.00 92.06 186 LEU A CA 1
ATOM 1457 C C . LEU A 1 186 ? 4.761 -0.136 9.185 1.00 92.06 186 LEU A C 1
ATOM 1459 O O . LEU A 1 186 ? 4.519 1.051 8.972 1.00 92.06 186 LEU A O 1
ATOM 1463 N N . MET A 1 187 ? 3.806 -1.016 9.493 1.00 94.00 187 MET A N 1
ATOM 1464 C CA . MET A 1 187 ? 2.396 -0.644 9.644 1.00 94.00 187 MET A CA 1
ATOM 1465 C C . MET A 1 187 ? 2.200 0.347 10.798 1.00 94.00 187 MET A C 1
ATOM 1467 O O . MET A 1 187 ? 1.452 1.312 10.660 1.00 94.00 187 MET A O 1
ATOM 1471 N N . SER A 1 188 ? 2.923 0.174 11.906 1.00 93.94 188 SER A N 1
ATOM 1472 C CA . SER A 1 188 ? 2.877 1.119 13.023 1.00 93.94 188 SER A CA 1
ATOM 1473 C C . SER A 1 188 ? 3.349 2.515 12.599 1.00 93.94 188 SER A C 1
ATOM 1475 O O . SER A 1 188 ? 2.610 3.487 12.760 1.00 93.94 188 SER A O 1
ATOM 1477 N N . HIS A 1 189 ? 4.504 2.630 11.933 1.00 94.19 189 HIS A N 1
ATOM 1478 C CA . HIS A 1 189 ? 4.983 3.920 11.419 1.00 94.19 189 HIS A CA 1
ATOM 1479 C C . HIS A 1 189 ? 4.045 4.538 10.377 1.00 94.19 189 HIS A C 1
ATOM 1481 O O . HIS A 1 189 ? 3.818 5.749 10.396 1.00 94.19 189 HIS A O 1
ATOM 1487 N N . LEU A 1 190 ? 3.468 3.715 9.498 1.00 95.38 190 LEU A N 1
ATOM 1488 C CA . LEU A 1 190 ? 2.468 4.146 8.524 1.00 95.38 190 LEU A CA 1
ATOM 1489 C C . LEU A 1 190 ? 1.260 4.795 9.216 1.00 95.38 190 LEU A C 1
ATOM 1491 O O . LEU A 1 190 ? 0.807 5.850 8.769 1.00 95.38 190 LEU A O 1
ATOM 1495 N N . SER A 1 191 ? 0.791 4.227 10.332 1.00 94.31 191 SER A N 1
ATOM 1496 C CA . SER A 1 191 ? -0.301 4.823 11.110 1.00 94.31 191 SER A CA 1
ATOM 1497 C C . SER A 1 191 ? 0.043 6.202 11.677 1.00 94.31 191 SER A C 1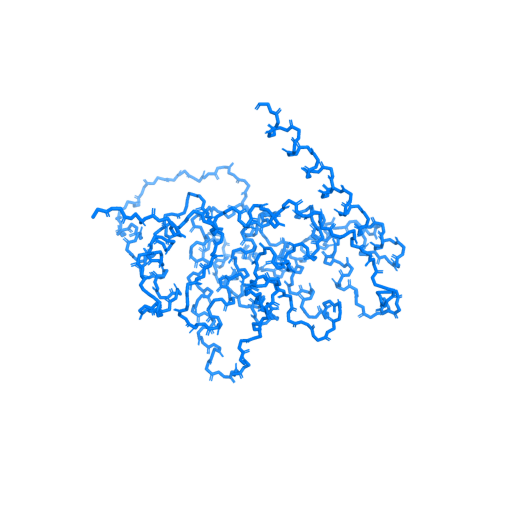
ATOM 1499 O O . SER A 1 191 ? -0.781 7.112 11.597 1.00 94.31 191 SER A O 1
ATOM 1501 N N . CYS A 1 192 ? 1.265 6.389 12.184 1.00 92.94 192 CYS A N 1
ATOM 1502 C CA . CYS A 1 192 ? 1.726 7.682 12.690 1.00 92.94 192 CYS A CA 1
ATOM 1503 C C . CYS A 1 192 ? 1.790 8.725 11.565 1.00 92.94 192 CYS A C 1
ATOM 1505 O O . CYS A 1 192 ? 1.224 9.808 11.696 1.00 92.94 192 CYS A O 1
ATOM 1507 N N . ILE A 1 193 ? 2.398 8.370 10.426 1.00 93.69 193 ILE A N 1
ATOM 1508 C CA . ILE A 1 193 ? 2.536 9.270 9.269 1.00 93.69 193 ILE A CA 1
ATOM 1509 C C . ILE A 1 193 ? 1.171 9.685 8.713 1.00 93.69 193 ILE A C 1
ATOM 1511 O O . ILE A 1 193 ? 0.977 10.842 8.336 1.00 93.69 193 ILE A O 1
ATOM 1515 N N . ALA A 1 194 ? 0.232 8.742 8.612 1.00 90.50 194 ALA A N 1
ATOM 1516 C CA . ALA A 1 194 ? -1.100 9.030 8.098 1.00 90.50 194 ALA A CA 1
ATOM 1517 C C . ALA A 1 194 ? -1.832 10.040 8.996 1.00 90.50 194 ALA A C 1
ATOM 1519 O O . ALA A 1 194 ? -2.365 11.021 8.484 1.00 90.50 194 ALA A O 1
ATOM 1520 N N . ARG A 1 195 ? -1.765 9.858 10.322 1.00 86.19 195 ARG A N 1
ATOM 1521 C CA . ARG A 1 195 ? -2.410 10.731 11.317 1.00 86.19 195 ARG A CA 1
ATOM 1522 C C . ARG A 1 195 ? -1.929 12.172 11.292 1.00 86.19 195 ARG A C 1
ATOM 1524 O O . ARG A 1 195 ? -2.740 13.079 11.445 1.00 86.19 195 ARG A O 1
ATOM 1531 N N . GLU A 1 196 ? -0.633 12.387 11.088 1.00 81.88 196 GLU A N 1
ATOM 1532 C CA . GLU A 1 196 ? -0.074 13.739 10.985 1.00 81.88 196 GLU A CA 1
ATOM 1533 C C . GLU A 1 196 ? -0.721 14.526 9.832 1.00 81.88 196 GLU A C 1
ATOM 1535 O O . GLU A 1 196 ? -1.012 15.715 9.972 1.00 81.88 196 GLU A O 1
ATOM 1540 N N . LYS A 1 197 ? -1.014 13.852 8.711 1.00 69.62 197 LYS A N 1
ATOM 1541 C CA . LYS A 1 197 ? -1.573 14.467 7.497 1.00 69.62 197 LYS A CA 1
ATOM 1542 C C . LYS A 1 197 ? -3.096 14.590 7.480 1.00 69.62 197 LYS A C 1
ATOM 1544 O O . LYS A 1 197 ? -3.606 15.477 6.799 1.00 69.62 197 LYS A O 1
ATOM 1549 N N . SER A 1 198 ? -3.824 13.747 8.214 1.00 60.22 198 SER A N 1
ATOM 1550 C CA . SER A 1 198 ? -5.295 13.810 8.295 1.00 60.22 198 SER A CA 1
ATOM 1551 C C . SER A 1 198 ? -5.812 15.135 8.873 1.00 60.22 198 SER A C 1
ATOM 1553 O O . SER A 1 198 ? -6.994 15.439 8.760 1.00 60.22 198 SER A O 1
ATOM 1555 N N . SER A 1 199 ? -4.931 15.933 9.484 1.00 53.38 199 SER A N 1
ATOM 1556 C CA . SER A 1 199 ? -5.256 17.251 10.029 1.00 53.38 199 SER A CA 1
ATOM 1557 C C . SER A 1 199 ? -5.395 18.362 8.974 1.00 53.38 199 SER A C 1
ATOM 1559 O O . SER A 1 199 ? -5.957 19.406 9.300 1.00 53.38 199 SER A O 1
ATOM 1561 N N . THR A 1 200 ? -4.925 18.164 7.729 1.00 48.81 200 THR A N 1
ATOM 1562 C CA . THR A 1 200 ? -4.826 19.256 6.734 1.00 48.81 200 THR A CA 1
ATOM 1563 C C . THR A 1 200 ? -5.570 19.068 5.409 1.00 48.81 200 THR A C 1
ATOM 1565 O O . THR A 1 200 ? -5.804 20.074 4.753 1.00 48.81 200 THR A O 1
ATOM 1568 N N . ASP A 1 201 ? -6.002 17.863 5.018 1.00 49.34 201 ASP A N 1
ATOM 1569 C CA . ASP A 1 201 ? -6.709 17.641 3.739 1.00 49.34 201 ASP A CA 1
ATOM 1570 C C . ASP A 1 201 ? -7.913 16.699 3.907 1.00 49.34 201 ASP A C 1
ATOM 1572 O O . ASP A 1 201 ? -7.802 15.475 3.818 1.00 49.34 201 ASP A O 1
ATOM 1576 N N . ALA A 1 202 ? -9.092 17.277 4.139 1.00 46.22 202 ALA A N 1
ATOM 1577 C CA . ALA A 1 202 ? -10.359 16.554 4.227 1.00 46.22 202 ALA A CA 1
ATOM 1578 C C . ALA A 1 202 ? -10.915 16.222 2.827 1.00 46.22 202 ALA A C 1
ATOM 1580 O O . ALA A 1 202 ? -11.960 16.729 2.424 1.00 46.22 202 ALA A O 1
ATOM 1581 N N . PHE A 1 203 ? -10.232 15.360 2.072 1.00 51.94 203 PHE A N 1
ATOM 1582 C CA . PHE A 1 203 ? -10.897 14.633 0.989 1.00 51.94 203 PHE A CA 1
ATOM 1583 C C . PHE A 1 203 ? -11.606 13.429 1.611 1.00 51.94 203 PHE A C 1
ATOM 1585 O O . PHE A 1 203 ? -10.961 12.520 2.137 1.00 51.94 203 PHE A O 1
ATOM 1592 N N . GLY A 1 204 ? -12.942 13.472 1.609 1.00 54.88 204 GLY A N 1
ATOM 1593 C CA . GLY A 1 204 ? -13.794 12.414 2.148 1.00 54.88 204 GLY A CA 1
ATOM 1594 C C . GLY A 1 204 ? -13.492 11.041 1.532 1.00 54.88 204 GLY A C 1
ATOM 1595 O O . GLY A 1 204 ? -12.831 10.944 0.494 1.00 54.88 204 GLY A O 1
ATOM 1596 N N . PRO A 1 205 ? -13.945 9.950 2.166 1.00 54.84 205 PRO A N 1
ATOM 1597 C CA . PRO A 1 205 ? -13.626 8.619 1.692 1.00 54.84 205 PRO A CA 1
ATOM 1598 C C . PRO A 1 205 ? -14.332 8.377 0.351 1.00 54.84 205 PRO A C 1
ATOM 1600 O O . PRO A 1 205 ? -15.554 8.263 0.294 1.00 54.84 205 PRO A O 1
ATOM 1603 N N . ASN A 1 206 ? -13.558 8.277 -0.733 1.00 70.06 206 ASN A N 1
ATOM 1604 C CA . ASN A 1 206 ? -14.032 7.795 -2.031 1.00 70.06 206 ASN A CA 1
ATOM 1605 C C . ASN A 1 206 ? -14.291 6.278 -1.920 1.00 70.06 206 ASN A C 1
ATOM 1607 O O . ASN A 1 206 ? -13.524 5.448 -2.414 1.00 70.06 206 ASN A O 1
ATOM 1611 N N . VAL A 1 207 ? -15.338 5.912 -1.173 1.00 78.62 207 VAL A N 1
ATOM 1612 C CA . VAL A 1 207 ? -15.892 4.556 -1.129 1.00 78.62 207 VAL A CA 1
ATOM 1613 C C . VAL A 1 207 ? -16.831 4.412 -2.315 1.00 78.62 207 VAL A C 1
ATOM 1615 O O . VAL A 1 207 ? -17.737 5.221 -2.506 1.00 78.62 207 VAL A O 1
ATOM 1618 N N . THR A 1 208 ? -16.629 3.366 -3.101 1.00 79.44 208 THR A N 1
ATOM 1619 C CA . THR A 1 208 ? -17.535 2.983 -4.184 1.00 79.44 208 THR A CA 1
ATOM 1620 C C . THR A 1 208 ? -18.074 1.591 -3.904 1.00 79.44 208 THR A C 1
ATOM 1622 O O . THR A 1 208 ? -17.361 0.749 -3.369 1.00 79.44 208 THR A O 1
ATOM 1625 N N . ILE A 1 209 ? -19.336 1.337 -4.244 1.00 79.25 209 ILE A N 1
ATOM 1626 C CA . ILE A 1 209 ? -19.929 0.006 -4.101 1.00 79.25 209 ILE A CA 1
ATOM 1627 C C . ILE A 1 209 ? -19.765 -0.728 -5.432 1.00 79.25 209 ILE A C 1
ATOM 1629 O O . ILE A 1 209 ? -20.298 -0.296 -6.455 1.00 79.25 209 ILE A O 1
ATOM 1633 N N . TYR A 1 210 ? -19.061 -1.858 -5.425 1.00 75.56 210 TYR A N 1
ATOM 1634 C CA . TYR A 1 210 ? -18.931 -2.743 -6.580 1.00 75.56 210 TYR A CA 1
ATOM 1635 C C . TYR A 1 210 ? -19.592 -4.085 -6.280 1.00 75.56 210 TYR A C 1
ATOM 1637 O O . TYR A 1 210 ? -19.139 -4.821 -5.411 1.00 75.56 210 TYR A O 1
ATOM 1645 N N . GLN A 1 211 ? -20.670 -4.411 -7.000 1.00 76.62 211 GLN A N 1
ATOM 1646 C CA . GLN A 1 211 ? -21.436 -5.655 -6.806 1.00 76.62 211 GLN A CA 1
ATOM 1647 C C . GLN A 1 211 ? -21.864 -5.902 -5.341 1.00 76.62 211 GLN A C 1
ATOM 1649 O O . GLN A 1 211 ? -21.907 -7.040 -4.889 1.00 76.62 211 GLN A O 1
ATOM 1654 N N . GLY A 1 212 ? -22.179 -4.833 -4.600 1.00 74.56 212 GLY A N 1
ATOM 1655 C CA . GLY A 1 212 ? -22.575 -4.908 -3.188 1.00 74.56 212 GLY A CA 1
ATOM 1656 C C . GLY A 1 212 ? -21.414 -4.925 -2.188 1.00 74.56 212 GLY A C 1
ATOM 1657 O O . GLY A 1 212 ? -21.666 -5.022 -0.992 1.00 74.56 212 GLY A O 1
ATOM 1658 N N . PHE A 1 213 ? -20.166 -4.805 -2.650 1.00 76.69 213 PHE A N 1
ATOM 1659 C CA . PHE A 1 213 ? -18.980 -4.729 -1.797 1.00 76.69 213 PHE A CA 1
ATOM 1660 C C . PHE A 1 213 ? -18.395 -3.322 -1.777 1.00 76.69 213 PHE A C 1
ATOM 1662 O O . PHE A 1 213 ? -18.282 -2.679 -2.823 1.00 76.69 213 PHE A O 1
ATOM 1669 N N . ASP A 1 214 ? -17.959 -2.880 -0.602 1.00 82.31 214 ASP A N 1
ATOM 1670 C CA . ASP A 1 214 ? -17.215 -1.634 -0.463 1.00 82.31 214 ASP A CA 1
ATOM 1671 C C . ASP A 1 214 ? -15.831 -1.750 -1.120 1.00 82.31 214 ASP A C 1
ATOM 1673 O O . ASP A 1 214 ? -15.048 -2.667 -0.849 1.00 82.31 214 ASP A O 1
ATOM 1677 N N . VAL A 1 215 ? -15.526 -0.789 -1.986 1.00 85.25 215 VAL A N 1
ATOM 1678 C CA . VAL A 1 215 ? -14.251 -0.653 -2.686 1.00 85.25 215 VAL A CA 1
ATOM 1679 C C . VAL A 1 215 ? -13.681 0.726 -2.409 1.00 85.25 215 VAL A C 1
ATOM 1681 O O . VAL A 1 215 ? -14.298 1.755 -2.688 1.00 85.25 215 VAL A O 1
ATOM 1684 N N . TYR A 1 216 ? -12.462 0.743 -1.890 1.00 87.44 216 TYR A N 1
ATOM 1685 C CA . TYR A 1 216 ? -11.830 1.947 -1.381 1.00 87.44 216 TYR A CA 1
ATOM 1686 C C . TYR A 1 216 ? -10.798 2.495 -2.336 1.00 87.44 216 TYR A C 1
ATOM 1688 O O . TYR A 1 216 ? -10.067 1.739 -2.983 1.00 87.44 216 TYR A O 1
ATOM 1696 N N . SER A 1 217 ? -10.758 3.818 -2.445 1.00 88.81 217 SER A N 1
ATOM 1697 C CA . SER A 1 217 ? -9.789 4.485 -3.295 1.00 88.81 217 SER A CA 1
ATOM 1698 C C . SER A 1 217 ? -8.414 4.444 -2.641 1.00 88.81 217 SER A C 1
ATOM 1700 O O . SER A 1 217 ? -8.262 4.740 -1.457 1.00 88.81 217 SER A O 1
ATOM 1702 N N . VAL A 1 218 ? -7.403 4.060 -3.410 1.00 91.25 218 VAL A N 1
ATOM 1703 C CA . VAL A 1 218 ? -6.001 4.261 -3.057 1.00 91.25 218 VAL A CA 1
ATOM 1704 C C . VAL A 1 218 ? -5.527 5.496 -3.795 1.00 91.25 218 VAL A C 1
ATOM 1706 O O . VAL A 1 218 ? -5.497 5.519 -5.024 1.00 91.25 218 VAL A O 1
ATOM 1709 N N . SER A 1 219 ? -5.132 6.505 -3.041 1.00 89.81 219 SER A N 1
ATOM 1710 C CA . SER A 1 219 ? -4.618 7.770 -3.547 1.00 89.81 219 SER A CA 1
ATOM 1711 C C . SER A 1 219 ? -3.090 7.773 -3.610 1.00 89.81 219 SER A C 1
ATOM 1713 O O . SER A 1 219 ? -2.406 6.954 -2.992 1.00 89.81 219 SER A O 1
ATOM 1715 N N . THR A 1 220 ? -2.519 8.760 -4.301 1.00 90.81 220 THR A N 1
ATOM 1716 C CA . THR A 1 220 ? -1.068 9.006 -4.277 1.00 90.81 220 THR A CA 1
ATOM 1717 C C . THR A 1 220 ? -0.556 9.267 -2.854 1.00 90.81 220 THR A C 1
ATOM 1719 O O . THR A 1 220 ? 0.568 8.888 -2.530 1.00 90.81 220 THR A O 1
ATOM 1722 N N . ILE A 1 221 ? -1.373 9.875 -1.983 1.00 90.50 221 ILE A N 1
ATOM 1723 C CA . ILE A 1 221 ? -1.014 10.138 -0.580 1.00 90.50 221 ILE A CA 1
ATOM 1724 C C . ILE A 1 221 ? -0.797 8.822 0.171 1.00 90.50 221 ILE A C 1
ATOM 1726 O O . ILE A 1 221 ? 0.169 8.714 0.927 1.00 90.50 221 ILE A O 1
ATOM 1730 N N . ASP A 1 222 ? -1.636 7.815 -0.081 1.00 93.38 222 ASP A N 1
ATOM 1731 C CA . ASP A 1 222 ? -1.504 6.488 0.526 1.00 93.38 222 ASP A CA 1
ATOM 1732 C C . ASP A 1 222 ? -0.164 5.846 0.127 1.00 93.38 222 ASP A C 1
ATOM 1734 O O . ASP A 1 222 ? 0.591 5.391 0.988 1.00 93.38 222 ASP A O 1
ATOM 1738 N N . LEU A 1 223 ? 0.197 5.909 -1.162 1.00 95.12 223 LEU A N 1
ATOM 1739 C CA . LEU A 1 223 ? 1.486 5.405 -1.658 1.00 95.12 223 LEU A CA 1
ATOM 1740 C C . LEU A 1 223 ? 2.677 6.146 -1.029 1.00 95.12 223 LEU A C 1
ATOM 1742 O O . LEU A 1 223 ? 3.647 5.524 -0.593 1.00 95.12 223 LEU A O 1
ATOM 1746 N N . GLN A 1 224 ? 2.593 7.473 -0.926 1.00 94.56 224 GLN A N 1
ATOM 1747 C CA . GLN A 1 224 ? 3.633 8.291 -0.302 1.00 94.56 224 GLN A CA 1
ATOM 1748 C C . GLN A 1 224 ? 3.779 8.011 1.197 1.00 94.56 224 GLN A C 1
ATOM 1750 O O . GLN A 1 224 ? 4.893 8.062 1.719 1.00 94.56 224 GLN A O 1
ATOM 1755 N N . ASN A 1 225 ? 2.682 7.739 1.905 1.00 95.25 225 ASN A N 1
ATOM 1756 C CA . ASN A 1 225 ? 2.726 7.393 3.323 1.00 95.25 225 ASN A CA 1
ATOM 1757 C C . ASN A 1 225 ? 3.412 6.038 3.525 1.00 95.25 225 ASN A C 1
ATOM 1759 O O . ASN A 1 225 ? 4.281 5.930 4.390 1.00 95.25 225 ASN A O 1
ATOM 1763 N N . ILE A 1 226 ? 3.107 5.045 2.679 1.00 96.31 226 ILE A N 1
ATOM 1764 C CA . ILE A 1 226 ? 3.810 3.752 2.683 1.00 96.31 226 ILE A CA 1
ATOM 1765 C C . ILE A 1 226 ? 5.300 3.966 2.411 1.00 96.31 226 ILE A C 1
ATOM 1767 O O . ILE A 1 226 ? 6.132 3.454 3.156 1.00 96.31 226 ILE A O 1
ATOM 1771 N N . ARG A 1 227 ? 5.649 4.761 1.391 1.00 95.38 227 ARG A N 1
ATOM 1772 C CA . ARG A 1 227 ? 7.046 5.073 1.059 1.00 95.38 227 ARG A CA 1
ATOM 1773 C C . ARG A 1 227 ? 7.794 5.654 2.257 1.00 95.38 227 ARG A C 1
ATOM 1775 O O . ARG A 1 227 ? 8.843 5.142 2.624 1.00 95.38 227 ARG A O 1
ATOM 1782 N N . LYS A 1 228 ? 7.230 6.687 2.890 1.00 94.38 228 LYS A N 1
ATOM 1783 C CA . LYS A 1 228 ? 7.821 7.323 4.076 1.00 94.38 228 LYS A CA 1
ATOM 1784 C C . LYS A 1 228 ? 7.995 6.331 5.224 1.00 94.38 228 LYS A C 1
ATOM 1786 O O . LYS A 1 228 ? 9.032 6.343 5.873 1.00 94.38 228 LYS A O 1
ATOM 1791 N N . ALA A 1 229 ? 7.006 5.471 5.465 1.00 94.50 229 ALA A N 1
ATOM 1792 C CA . ALA A 1 229 ? 7.095 4.461 6.512 1.00 94.50 229 ALA A CA 1
ATOM 1793 C C . ALA A 1 229 ? 8.231 3.465 6.229 1.00 94.50 229 ALA A C 1
ATOM 1795 O O . ALA A 1 229 ? 8.984 3.122 7.139 1.00 94.50 229 ALA A O 1
ATOM 1796 N N . ILE A 1 230 ? 8.395 3.053 4.966 1.00 92.56 230 ILE A N 1
ATOM 1797 C CA . ILE A 1 230 ? 9.509 2.203 4.540 1.00 92.56 230 ILE A CA 1
ATOM 1798 C C . ILE A 1 230 ? 10.838 2.916 4.772 1.00 92.56 230 ILE A C 1
ATOM 1800 O O . ILE A 1 230 ? 11.712 2.332 5.398 1.00 92.56 230 ILE A O 1
ATOM 1804 N N . ASP A 1 231 ? 10.980 4.164 4.320 1.00 90.81 231 ASP A N 1
ATOM 1805 C CA . ASP A 1 231 ? 12.219 4.929 4.484 1.00 90.81 231 ASP A CA 1
ATOM 1806 C C . ASP A 1 231 ? 12.608 5.055 5.969 1.00 90.81 231 ASP A C 1
ATOM 1808 O O . ASP A 1 231 ? 13.767 4.842 6.315 1.00 90.81 231 ASP A O 1
ATOM 1812 N N . ILE A 1 232 ? 11.642 5.312 6.862 1.00 89.31 232 ILE A N 1
ATOM 1813 C CA . ILE A 1 232 ? 11.878 5.354 8.314 1.00 89.31 232 ILE A CA 1
ATOM 1814 C C . ILE A 1 232 ? 12.394 4.005 8.823 1.00 89.31 232 ILE A C 1
ATOM 1816 O O . ILE A 1 232 ? 13.418 3.955 9.499 1.00 89.31 232 ILE A O 1
ATOM 1820 N N . VAL A 1 233 ? 11.721 2.903 8.493 1.00 87.75 233 VAL A N 1
ATOM 1821 C CA . VAL A 1 233 ? 12.124 1.573 8.973 1.00 87.75 233 VAL A CA 1
ATOM 1822 C C . VAL A 1 233 ? 13.466 1.133 8.367 1.00 87.75 233 VAL A C 1
ATOM 1824 O O . VAL A 1 233 ? 14.287 0.543 9.070 1.00 87.75 233 VAL A O 1
ATOM 1827 N N . SER A 1 234 ? 13.743 1.479 7.105 1.00 83.94 234 SER A N 1
ATOM 1828 C CA . SER A 1 234 ? 15.038 1.251 6.447 1.00 83.94 234 SER A CA 1
ATOM 1829 C C . SER A 1 234 ? 16.193 1.936 7.183 1.00 83.94 234 SER A C 1
ATOM 1831 O O . SER A 1 234 ? 17.278 1.362 7.267 1.00 83.94 234 SER A O 1
ATOM 1833 N N . LEU A 1 235 ? 15.974 3.136 7.735 1.00 78.81 235 LEU A N 1
ATOM 1834 C CA . LEU A 1 235 ? 16.995 3.843 8.517 1.00 78.81 235 LEU A CA 1
ATOM 1835 C C . LEU A 1 235 ? 17.368 3.089 9.800 1.00 78.81 235 LEU A C 1
ATOM 1837 O O . LEU A 1 235 ? 18.536 3.080 10.175 1.00 78.81 235 LEU A O 1
ATOM 1841 N N . PHE A 1 236 ? 16.403 2.440 10.457 1.00 69.88 236 PHE A N 1
ATOM 1842 C CA . PHE A 1 236 ? 16.640 1.726 11.718 1.00 69.88 236 PHE A CA 1
ATOM 1843 C C . PHE A 1 236 ? 17.157 0.294 11.533 1.00 69.88 236 PHE A C 1
ATOM 1845 O O . PHE A 1 236 ? 17.844 -0.219 12.414 1.00 69.88 236 PHE A O 1
ATOM 1852 N N . ASN A 1 237 ? 16.863 -0.343 10.397 1.00 64.88 237 ASN A N 1
ATOM 1853 C CA . ASN A 1 237 ? 17.240 -1.735 10.129 1.00 64.88 237 ASN A CA 1
ATOM 1854 C C . ASN A 1 237 ? 18.597 -1.905 9.423 1.00 64.88 237 ASN A C 1
ATOM 1856 O O . ASN A 1 237 ? 19.013 -3.041 9.204 1.00 64.88 237 ASN A O 1
ATOM 1860 N N . SER A 1 238 ? 19.302 -0.824 9.066 1.00 59.50 238 SER A N 1
ATOM 1861 C CA . SER A 1 238 ? 20.639 -0.916 8.464 1.00 59.50 238 SER A CA 1
ATOM 1862 C C . SER A 1 238 ? 21.740 -0.719 9.518 1.00 59.50 238 SER A C 1
ATOM 1864 O O . SER A 1 238 ? 22.048 0.420 9.866 1.00 59.50 238 SER A O 1
ATOM 1866 N N . PRO A 1 239 ? 22.401 -1.790 10.012 1.00 47.84 239 PRO A N 1
ATOM 1867 C CA . PRO A 1 239 ? 23.527 -1.676 10.949 1.00 47.84 239 PRO A CA 1
ATOM 1868 C C . PRO A 1 239 ? 24.785 -1.063 10.311 1.00 47.84 239 PRO A C 1
ATOM 1870 O O . PRO A 1 239 ? 25.757 -0.773 11.005 1.00 47.84 239 PRO A O 1
ATOM 1873 N N . ARG A 1 240 ? 24.782 -0.860 8.986 1.00 48.91 240 ARG A N 1
ATOM 1874 C CA . ARG A 1 240 ? 25.787 -0.083 8.257 1.00 48.91 240 ARG A CA 1
ATOM 1875 C C . ARG A 1 240 ? 25.155 1.248 7.861 1.00 48.91 240 ARG A C 1
ATOM 1877 O O . ARG A 1 240 ? 24.306 1.292 6.970 1.00 48.91 240 ARG A O 1
ATOM 1884 N N . SER A 1 241 ? 25.587 2.318 8.521 1.00 49.19 241 SER A N 1
ATOM 1885 C CA . SER A 1 241 ? 25.186 3.717 8.296 1.00 49.19 241 SER A CA 1
ATOM 1886 C C . SER A 1 241 ? 25.303 4.186 6.840 1.00 49.19 241 SER A C 1
ATOM 1888 O O . SER A 1 241 ? 24.687 5.176 6.460 1.00 49.19 241 SER A O 1
ATOM 1890 N N . ASP A 1 242 ? 26.059 3.455 6.024 1.00 49.28 242 ASP A N 1
ATOM 1891 C CA . ASP A 1 242 ? 26.493 3.888 4.698 1.00 49.28 242 ASP A CA 1
ATOM 1892 C C . ASP A 1 242 ? 25.610 3.310 3.571 1.00 49.28 242 ASP A C 1
ATOM 1894 O O . ASP A 1 242 ? 25.777 3.666 2.407 1.00 49.28 242 ASP A O 1
ATOM 1898 N N . LEU A 1 243 ? 24.668 2.413 3.900 1.00 52.81 243 LEU A N 1
ATOM 1899 C CA . LEU A 1 243 ? 23.801 1.706 2.944 1.00 52.81 243 LEU A CA 1
ATOM 1900 C C . LEU A 1 243 ? 22.321 1.742 3.364 1.00 52.81 243 LEU A C 1
ATOM 1902 O O . LEU A 1 243 ? 21.615 0.736 3.280 1.00 52.81 243 LEU A O 1
ATOM 1906 N N . SER A 1 244 ? 21.821 2.896 3.817 1.00 57.78 244 SER A N 1
ATOM 1907 C CA . SER A 1 244 ? 20.372 3.085 3.931 1.00 57.78 244 SER A CA 1
ATOM 1908 C C . SER A 1 244 ? 19.758 3.099 2.527 1.00 57.78 244 SER A C 1
ATOM 1910 O O . SER A 1 244 ? 19.767 4.092 1.799 1.00 57.78 244 SER A O 1
ATOM 1912 N N . PHE A 1 245 ? 19.244 1.952 2.094 1.00 71.81 245 PHE A N 1
ATOM 1913 C CA . PHE A 1 245 ? 18.574 1.860 0.806 1.00 71.81 245 PHE A CA 1
ATOM 1914 C C . PHE A 1 245 ? 17.156 2.417 0.946 1.00 71.81 245 PHE A C 1
ATOM 1916 O O . PHE A 1 245 ? 16.218 1.706 1.306 1.00 71.81 245 PHE A O 1
ATOM 1923 N N . SER A 1 246 ? 17.021 3.717 0.690 1.00 84.94 246 SER A N 1
ATOM 1924 C CA . SER A 1 246 ? 15.718 4.370 0.551 1.00 84.94 246 SER A CA 1
ATOM 1925 C C . SER A 1 246 ? 14.890 3.710 -0.554 1.00 84.94 246 SER A C 1
ATOM 1927 O O . SER A 1 246 ? 15.433 3.068 -1.465 1.00 84.94 246 SER A O 1
ATOM 1929 N N . VAL A 1 247 ? 13.577 3.938 -0.549 1.00 86.25 247 VAL A N 1
ATOM 1930 C CA . VAL A 1 247 ? 12.700 3.482 -1.637 1.00 86.25 247 VAL A CA 1
ATOM 1931 C C . VAL A 1 247 ? 13.194 3.968 -3.003 1.00 86.25 247 VAL A C 1
ATOM 1933 O O . VAL A 1 247 ? 13.167 3.221 -3.983 1.00 86.25 247 VAL A O 1
ATOM 1936 N N . GLN A 1 248 ? 13.701 5.199 -3.069 1.00 87.94 248 GLN A N 1
ATOM 1937 C CA . GLN A 1 248 ? 14.259 5.760 -4.295 1.00 87.94 248 GLN A CA 1
ATOM 1938 C C . GLN A 1 248 ? 15.525 5.012 -4.743 1.00 87.94 248 GLN A C 1
ATOM 1940 O O . GLN A 1 248 ? 15.653 4.697 -5.924 1.00 87.94 248 GLN A O 1
ATOM 1945 N N . SER A 1 249 ? 16.413 4.657 -3.812 1.00 85.69 249 SER A N 1
ATOM 1946 C CA . SER A 1 249 ? 17.650 3.921 -4.104 1.00 85.69 249 SER A CA 1
ATOM 1947 C C . SER A 1 249 ? 17.377 2.546 -4.723 1.00 85.69 249 SER A C 1
ATOM 1949 O O . SER A 1 249 ? 18.039 2.176 -5.691 1.00 85.69 249 SER A O 1
ATOM 1951 N N . TYR A 1 250 ? 16.374 1.808 -4.227 1.00 84.62 250 TYR A N 1
ATOM 1952 C CA . TYR A 1 250 ? 15.959 0.535 -4.842 1.00 84.62 250 TYR A CA 1
ATOM 1953 C C . TYR A 1 250 ? 15.421 0.728 -6.253 1.00 84.62 250 TYR A C 1
ATOM 1955 O O . TYR A 1 250 ? 15.743 -0.046 -7.153 1.00 84.62 250 TYR A O 1
ATOM 1963 N N . PHE A 1 251 ? 14.614 1.767 -6.457 1.00 87.75 251 PHE A N 1
ATOM 1964 C CA . PHE A 1 251 ? 14.060 2.056 -7.770 1.00 87.75 251 PHE A CA 1
ATOM 1965 C C . PHE A 1 251 ? 15.150 2.444 -8.781 1.00 87.75 251 PHE A C 1
ATOM 1967 O O . PHE A 1 251 ? 15.110 2.015 -9.935 1.00 87.75 251 PHE A O 1
ATOM 1974 N N . ASP A 1 252 ? 16.151 3.218 -8.358 1.00 85.81 252 ASP A N 1
ATOM 1975 C CA . ASP A 1 252 ? 17.296 3.580 -9.198 1.00 85.81 252 ASP A CA 1
ATOM 1976 C C . ASP A 1 252 ? 18.196 2.381 -9.504 1.00 85.81 252 ASP A C 1
ATOM 1978 O O . ASP A 1 252 ? 18.614 2.217 -10.651 1.00 85.81 252 ASP A O 1
ATOM 1982 N N . MET A 1 253 ? 18.419 1.503 -8.524 1.00 83.12 253 MET A N 1
ATOM 1983 C CA . MET A 1 253 ? 19.127 0.238 -8.725 1.00 83.12 253 MET A CA 1
ATOM 1984 C C . MET A 1 253 ? 18.384 -0.683 -9.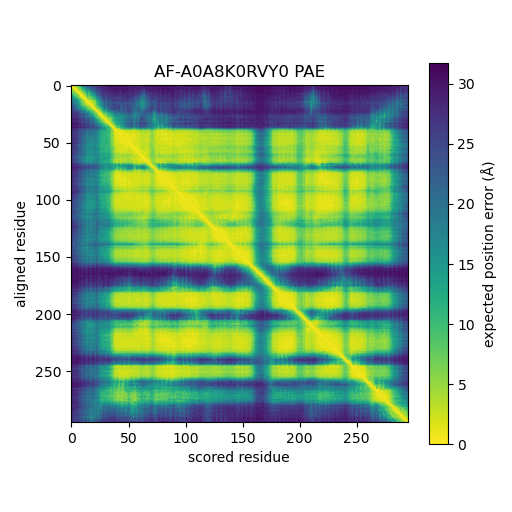699 1.00 83.12 253 MET A C 1
ATOM 1986 O O . MET A 1 253 ? 19.002 -1.257 -10.591 1.00 83.12 253 MET A O 1
ATOM 1990 N N . TYR A 1 254 ? 17.059 -0.796 -9.579 1.00 84.75 254 TYR A N 1
ATOM 1991 C CA . TYR A 1 254 ? 16.261 -1.569 -10.530 1.00 84.75 254 TYR A CA 1
ATOM 1992 C C . TYR A 1 254 ? 16.420 -1.006 -11.949 1.00 84.75 254 TYR A C 1
ATOM 1994 O O . TYR A 1 254 ? 16.744 -1.747 -12.873 1.00 84.75 254 TYR A O 1
ATOM 2002 N N . LYS A 1 255 ? 16.287 0.317 -12.123 1.00 82.00 255 LYS A N 1
ATOM 2003 C CA . LYS A 1 255 ? 16.458 0.971 -13.431 1.00 82.00 255 LYS A CA 1
ATOM 2004 C C . LYS A 1 255 ? 17.863 0.797 -14.016 1.00 82.00 255 LYS A C 1
ATOM 2006 O O . LYS A 1 255 ? 17.977 0.666 -15.229 1.00 82.00 255 LYS A O 1
ATOM 2011 N N . SER A 1 256 ? 18.918 0.807 -13.198 1.00 81.62 256 SER A N 1
ATOM 2012 C CA . SER A 1 256 ? 20.297 0.644 -13.684 1.00 81.62 256 SER A CA 1
ATOM 2013 C C . SER A 1 256 ? 20.627 -0.793 -14.094 1.00 81.62 256 SER A C 1
ATOM 2015 O O . SER A 1 256 ? 21.499 -1.002 -14.935 1.00 81.62 256 SER A O 1
ATOM 2017 N N . GLN A 1 257 ? 19.913 -1.774 -13.536 1.00 80.88 257 GLN A N 1
ATOM 2018 C CA . GLN A 1 257 ? 20.036 -3.190 -13.888 1.00 80.88 257 GLN A CA 1
ATOM 2019 C C . GLN A 1 257 ? 19.184 -3.585 -15.103 1.00 80.88 257 GLN A C 1
ATOM 2021 O O . GLN A 1 257 ? 19.422 -4.641 -15.690 1.00 80.88 257 GLN A O 1
ATOM 2026 N N . MET A 1 258 ? 18.213 -2.759 -15.509 1.00 74.75 258 MET A N 1
ATOM 2027 C CA . MET A 1 258 ? 17.420 -3.007 -16.714 1.00 74.75 258 MET A CA 1
ATOM 2028 C C . MET A 1 258 ? 18.286 -2.829 -17.970 1.00 74.75 258 MET A C 1
ATOM 2030 O O . MET A 1 258 ? 18.799 -1.732 -18.212 1.00 74.75 258 MET A O 1
ATOM 2034 N N . PRO A 1 259 ? 18.428 -3.859 -18.822 1.00 65.12 259 PRO A N 1
ATOM 2035 C CA . PRO A 1 259 ? 19.165 -3.702 -20.064 1.00 65.12 259 PRO A CA 1
ATOM 2036 C C . PRO A 1 259 ? 18.430 -2.728 -21.007 1.00 65.12 259 PRO A C 1
ATOM 2038 O O . PRO A 1 259 ? 17.203 -2.639 -21.024 1.00 65.12 259 PRO A O 1
ATOM 2041 N N . LEU A 1 260 ? 19.181 -1.961 -21.807 1.00 53.78 260 LEU A N 1
ATOM 2042 C CA . LEU A 1 260 ? 18.671 -0.863 -22.658 1.00 53.78 260 LEU A C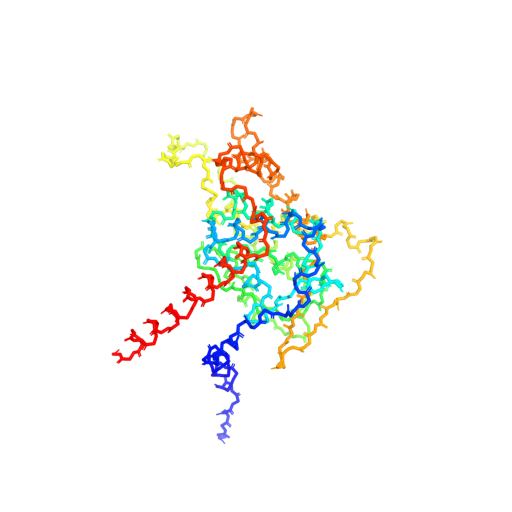A 1
ATOM 2043 C C . LEU A 1 260 ? 17.564 -1.285 -23.653 1.00 53.78 260 LEU A C 1
ATOM 2045 O O . LEU A 1 260 ? 16.749 -0.466 -24.089 1.00 53.78 260 LEU A O 1
ATOM 2049 N N . ASN A 1 261 ? 17.527 -2.564 -24.023 1.00 51.28 261 ASN A N 1
ATOM 2050 C CA . ASN A 1 261 ? 16.518 -3.184 -24.886 1.00 51.28 261 ASN A CA 1
ATOM 2051 C C . ASN A 1 261 ? 15.234 -3.605 -24.138 1.00 51.28 261 ASN A C 1
ATOM 2053 O O . ASN A 1 261 ? 14.245 -3.931 -24.789 1.00 51.28 261 ASN A O 1
ATOM 2057 N N . GLU A 1 262 ? 15.227 -3.543 -22.807 1.00 57.59 262 GLU A N 1
ATOM 2058 C CA . GLU A 1 262 ? 14.090 -3.817 -21.921 1.00 57.59 262 GLU A CA 1
ATOM 2059 C C . GLU A 1 262 ? 13.470 -2.549 -21.315 1.00 57.59 262 GLU A C 1
ATOM 2061 O O . GLU A 1 262 ? 12.674 -2.624 -20.378 1.00 57.59 262 GLU A O 1
ATOM 2066 N N . TYR A 1 263 ? 13.794 -1.372 -21.855 1.00 59.06 263 TYR A N 1
ATOM 2067 C CA . TYR A 1 263 ? 13.093 -0.130 -21.516 1.00 59.06 263 TYR A CA 1
ATOM 2068 C C . TYR A 1 263 ? 11.560 -0.319 -21.599 1.00 59.06 263 TYR A C 1
ATOM 2070 O O . TYR A 1 263 ? 11.108 -1.146 -22.400 1.00 59.06 263 TYR A O 1
ATOM 2078 N N . PRO A 1 264 ? 10.760 0.408 -20.783 1.00 61.66 264 PRO A N 1
ATOM 2079 C CA . PRO A 1 264 ? 9.299 0.324 -20.773 1.00 61.66 264 PRO A CA 1
ATOM 2080 C C . PRO A 1 264 ? 8.723 0.256 -22.189 1.00 61.66 264 PRO A C 1
ATOM 2082 O O . PRO A 1 264 ? 9.311 0.867 -23.087 1.00 61.66 264 PRO A O 1
ATOM 2085 N N . PRO A 1 265 ? 7.613 -0.486 -22.396 1.00 60.50 265 PRO A N 1
ATOM 2086 C CA . PRO A 1 265 ? 7.069 -0.738 -23.723 1.00 60.50 265 PRO A CA 1
ATOM 2087 C C . PRO A 1 265 ? 7.044 0.555 -24.535 1.00 60.50 265 PRO A C 1
ATOM 2089 O O . PRO A 1 265 ? 6.398 1.525 -24.148 1.00 60.50 265 PRO A O 1
ATOM 2092 N N . ARG A 1 266 ? 7.835 0.570 -25.615 1.00 62.44 266 ARG A N 1
ATOM 2093 C CA . ARG A 1 266 ? 8.141 1.791 -26.384 1.00 62.44 266 ARG A CA 1
ATOM 2094 C C . ARG A 1 266 ? 6.975 2.244 -27.254 1.00 62.44 266 ARG A C 1
ATOM 2096 O O . ARG A 1 266 ? 6.995 3.339 -27.798 1.00 62.44 266 ARG A O 1
ATOM 2103 N N . ASP A 1 267 ? 5.999 1.361 -27.413 1.00 62.88 267 ASP A N 1
ATOM 2104 C CA . ASP A 1 267 ? 4.835 1.536 -28.251 1.00 62.88 267 ASP A CA 1
ATOM 2105 C C . ASP A 1 267 ? 3.646 0.741 -27.687 1.00 62.88 267 ASP A C 1
ATOM 2107 O O . ASP A 1 267 ? 3.786 -0.176 -26.863 1.00 62.88 267 ASP A O 1
ATOM 2111 N N . ARG A 1 268 ? 2.455 1.093 -28.176 1.00 64.50 268 ARG A N 1
ATOM 2112 C CA . ARG A 1 268 ? 1.180 0.447 -27.848 1.00 64.50 268 ARG A CA 1
ATOM 2113 C C . ARG A 1 268 ? 1.228 -1.074 -28.029 1.00 64.50 268 ARG A C 1
ATOM 2115 O O . ARG A 1 268 ? 0.748 -1.804 -27.165 1.00 64.50 268 ARG A O 1
ATOM 2122 N N . ASN A 1 269 ? 1.823 -1.568 -29.116 1.00 67.12 269 ASN A N 1
ATOM 2123 C CA . ASN A 1 269 ? 1.828 -2.997 -29.447 1.00 67.12 269 ASN A CA 1
ATOM 2124 C C . ASN A 1 269 ? 2.613 -3.813 -28.411 1.00 67.12 269 ASN A C 1
ATOM 2126 O O . ASN A 1 269 ? 2.209 -4.923 -28.044 1.00 67.12 269 ASN A O 1
ATOM 2130 N N . GLN A 1 270 ? 3.718 -3.263 -27.904 1.00 67.12 270 GLN A N 1
ATOM 2131 C CA . GLN A 1 270 ? 4.483 -3.882 -26.828 1.00 67.12 270 GLN A CA 1
ATOM 2132 C C . GLN A 1 270 ? 3.680 -3.925 -25.529 1.00 67.12 270 GLN A C 1
ATOM 2134 O O . GLN A 1 270 ? 3.637 -4.984 -24.896 1.00 67.12 270 GLN A O 1
ATOM 2139 N N . LEU A 1 271 ? 3.000 -2.837 -25.142 1.00 68.00 271 LEU A N 1
ATOM 2140 C CA . LEU A 1 271 ? 2.179 -2.861 -23.930 1.00 68.00 271 LEU A CA 1
ATOM 2141 C C . LEU A 1 271 ? 1.017 -3.850 -24.065 1.00 68.00 271 LEU A C 1
ATOM 2143 O O . LEU A 1 271 ? 0.806 -4.658 -23.163 1.00 68.00 271 LEU A O 1
ATOM 2147 N N . GLU A 1 272 ? 0.324 -3.879 -25.204 1.00 69.19 272 GLU A N 1
ATOM 2148 C CA . GLU A 1 272 ? -0.734 -4.862 -25.460 1.00 69.19 272 GLU A CA 1
ATOM 2149 C C . GLU A 1 272 ? -0.227 -6.305 -25.339 1.00 69.19 272 GLU A C 1
ATOM 2151 O O . GLU A 1 272 ? -0.925 -7.169 -24.800 1.00 69.19 272 GLU A O 1
ATOM 2156 N N . LYS A 1 273 ? 1.003 -6.584 -25.788 1.00 70.88 273 LYS A N 1
ATOM 2157 C CA . LYS A 1 273 ? 1.642 -7.894 -25.608 1.00 70.88 273 LYS A CA 1
ATOM 2158 C C . LYS A 1 273 ? 1.840 -8.223 -24.124 1.00 70.88 273 LYS A C 1
ATOM 2160 O O . LYS A 1 273 ? 1.548 -9.351 -23.718 1.00 70.88 273 LYS A O 1
ATOM 2165 N N . TYR A 1 274 ? 2.274 -7.260 -23.309 1.00 66.25 274 TYR A N 1
ATOM 2166 C CA . TYR A 1 274 ? 2.378 -7.419 -21.852 1.00 66.25 274 TYR A CA 1
ATOM 2167 C C . TYR A 1 274 ? 1.001 -7.616 -21.187 1.00 66.25 274 TYR A C 1
ATOM 2169 O O . TYR A 1 274 ? 0.844 -8.526 -20.367 1.00 66.25 274 TYR A O 1
ATOM 2177 N N . MET A 1 275 ? -0.024 -6.856 -21.590 1.00 68.31 275 MET A N 1
ATOM 2178 C CA . MET A 1 275 ? -1.398 -7.003 -21.082 1.00 68.31 275 MET A CA 1
ATOM 2179 C C . MET A 1 275 ? -1.998 -8.376 -21.410 1.00 68.31 275 MET A C 1
ATOM 2181 O O . MET A 1 275 ? -2.573 -9.045 -20.542 1.00 68.31 275 MET A O 1
ATOM 2185 N N . LYS A 1 276 ? -1.801 -8.848 -22.646 1.00 70.56 276 LYS A N 1
ATOM 2186 C CA . LYS A 1 276 ? -2.220 -10.186 -23.091 1.00 70.56 276 LYS A CA 1
ATOM 2187 C C . LYS A 1 276 ? -1.475 -11.289 -22.330 1.00 70.56 276 LYS A C 1
ATOM 2189 O O . LYS A 1 276 ? -2.099 -12.276 -21.942 1.00 70.56 276 LYS A O 1
ATOM 2194 N N . LYS A 1 277 ? -0.173 -11.115 -22.058 1.00 67.25 277 LYS A N 1
ATOM 2195 C CA . LYS A 1 277 ? 0.634 -12.054 -21.251 1.00 67.25 277 LYS A CA 1
ATOM 2196 C C . LYS A 1 277 ? 0.104 -12.172 -19.816 1.00 67.25 277 LYS A C 1
ATOM 2198 O O . LYS A 1 277 ? -0.077 -13.285 -19.332 1.00 67.25 277 LYS A O 1
ATOM 2203 N N . SER A 1 278 ? -0.210 -11.042 -19.179 1.00 62.91 278 SER A N 1
ATOM 2204 C CA . SER A 1 278 ? -0.830 -10.994 -17.843 1.00 62.91 278 SER A CA 1
ATOM 2205 C C . SER A 1 278 ? -2.173 -11.732 -17.796 1.00 62.91 278 SER A C 1
ATOM 2207 O O . SER A 1 278 ? -2.430 -12.547 -16.909 1.00 62.91 278 SER A O 1
ATOM 2209 N N . SER A 1 279 ? -3.020 -11.490 -18.799 1.00 59.00 279 SER A N 1
ATOM 2210 C CA . SER A 1 279 ? -4.365 -12.070 -18.875 1.00 59.00 279 SER A CA 1
ATOM 2211 C C . SER A 1 279 ? -4.335 -13.586 -19.101 1.00 59.00 279 SER A C 1
ATOM 2213 O O . SER A 1 279 ? -5.103 -14.311 -18.471 1.00 59.00 279 SER A O 1
ATOM 2215 N N . ARG A 1 280 ? -3.412 -14.085 -19.938 1.00 54.03 280 ARG A N 1
ATOM 2216 C CA . ARG A 1 280 ? -3.217 -15.529 -20.173 1.00 54.03 280 ARG A CA 1
ATOM 2217 C C . ARG A 1 280 ? -2.676 -16.261 -18.943 1.00 54.03 280 ARG A C 1
ATOM 2219 O O . ARG A 1 280 ? -3.220 -17.301 -18.587 1.00 54.03 280 ARG A O 1
ATOM 2226 N N . GLY A 1 281 ? -1.693 -15.683 -18.245 1.00 50.31 281 GLY A N 1
ATOM 2227 C CA . GLY A 1 281 ? -1.132 -16.280 -17.025 1.00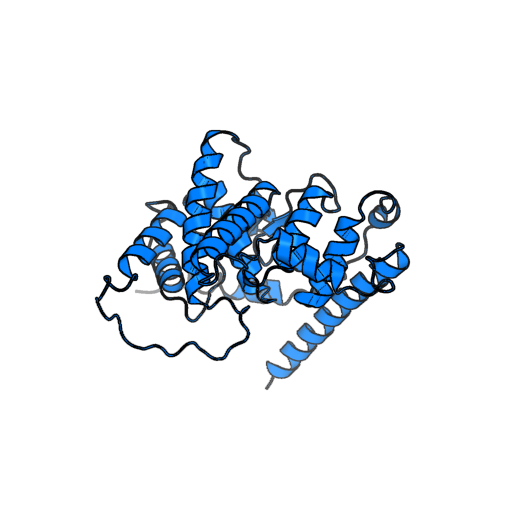 50.31 281 GLY A CA 1
ATOM 2228 C C . GLY A 1 281 ? -2.135 -16.378 -15.866 1.00 50.31 281 GLY A C 1
ATOM 2229 O O . GLY A 1 281 ? -2.057 -17.303 -15.061 1.00 50.31 281 GLY A O 1
ATOM 2230 N N . ASN A 1 282 ? -3.109 -15.464 -15.796 1.00 45.00 282 ASN A N 1
ATOM 2231 C CA . ASN A 1 282 ? -4.220 -15.568 -14.846 1.00 45.00 282 ASN A CA 1
ATOM 2232 C C . ASN A 1 282 ? -5.257 -16.623 -15.271 1.00 45.00 282 ASN A C 1
ATOM 2234 O O . ASN A 1 282 ? -5.800 -17.305 -14.408 1.00 45.00 282 ASN A O 1
ATOM 2238 N N . HIS A 1 283 ? -5.507 -16.797 -16.573 1.00 37.47 283 HIS A N 1
ATOM 2239 C CA . HIS A 1 283 ? -6.443 -17.809 -17.080 1.00 37.47 283 HIS A CA 1
ATOM 2240 C C . HIS A 1 283 ? -5.941 -19.242 -16.832 1.00 37.47 283 HIS A C 1
ATOM 2242 O O . HIS A 1 283 ? -6.707 -20.085 -16.375 1.00 37.47 283 HIS A O 1
ATOM 2248 N N . GLU A 1 284 ? -4.653 -19.510 -17.059 1.00 35.19 284 GLU A N 1
ATOM 2249 C CA . GLU A 1 284 ? -4.053 -20.838 -16.842 1.00 35.19 284 GLU A CA 1
ATOM 2250 C C . GLU A 1 284 ? -4.034 -21.228 -15.354 1.00 35.19 284 GLU A C 1
ATOM 2252 O O . GLU A 1 284 ? -4.430 -22.336 -15.000 1.00 35.19 284 GLU A O 1
ATOM 2257 N N . LYS A 1 285 ? -3.700 -20.290 -14.454 1.00 43.59 285 LYS A N 1
ATOM 2258 C CA . LYS A 1 285 ? -3.684 -20.543 -13.000 1.00 43.59 285 LYS A CA 1
ATOM 2259 C C . LYS A 1 285 ? -5.070 -20.810 -12.409 1.00 43.59 285 LYS A C 1
ATOM 2261 O O . LYS A 1 285 ? -5.188 -21.601 -11.477 1.00 43.59 285 LYS A O 1
ATOM 2266 N N . ILE A 1 286 ? -6.112 -20.167 -12.941 1.00 39.06 286 ILE A N 1
ATOM 2267 C CA . ILE A 1 286 ? -7.501 -20.430 -12.536 1.00 39.06 286 ILE A CA 1
ATOM 2268 C C . ILE A 1 286 ? -7.926 -21.829 -13.011 1.00 39.06 286 ILE A C 1
ATOM 2270 O O . ILE A 1 286 ? -8.509 -22.588 -12.241 1.00 39.06 286 ILE A O 1
ATOM 2274 N N . VAL A 1 287 ? -7.574 -22.217 -14.242 1.00 37.53 287 VAL A N 1
ATOM 2275 C CA . VAL A 1 287 ? -7.890 -23.549 -14.791 1.00 37.53 287 VAL A CA 1
ATOM 2276 C C . VAL A 1 287 ? -7.166 -24.675 -14.039 1.00 37.53 287 VAL A C 1
ATOM 2278 O O . VAL A 1 287 ? -7.768 -25.721 -13.788 1.00 37.53 287 VAL A O 1
ATOM 2281 N N . ASP A 1 288 ? -5.914 -24.474 -13.627 1.00 36.12 288 ASP A N 1
ATOM 2282 C CA . ASP A 1 288 ? -5.153 -25.491 -12.887 1.00 36.12 288 ASP A CA 1
ATOM 2283 C C . ASP A 1 288 ? -5.596 -25.630 -11.421 1.00 36.12 288 ASP A C 1
ATOM 2285 O O . ASP A 1 288 ? -5.652 -26.748 -10.901 1.00 36.12 288 ASP A O 1
ATOM 2289 N N . ALA A 1 289 ? -6.017 -24.538 -10.770 1.00 37.75 289 ALA A N 1
ATOM 2290 C CA . ALA A 1 289 ? -6.632 -24.595 -9.440 1.00 37.75 289 ALA A CA 1
ATOM 2291 C C . ALA A 1 289 ? -7.941 -25.413 -9.439 1.00 37.75 289 ALA A C 1
ATOM 2293 O O . ALA A 1 289 ? -8.201 -26.169 -8.502 1.00 37.75 289 ALA A O 1
ATOM 2294 N N . HIS A 1 290 ? -8.723 -25.353 -10.524 1.00 36.62 290 HIS A N 1
ATOM 2295 C CA . HIS A 1 290 ? -9.927 -26.175 -10.685 1.00 36.62 290 HIS A CA 1
ATOM 2296 C C . HIS A 1 290 ? -9.640 -27.662 -10.926 1.00 36.62 290 HIS A C 1
ATOM 2298 O O . HIS A 1 290 ? -10.428 -28.504 -10.500 1.00 36.62 290 HIS A O 1
ATOM 2304 N N . LYS A 1 291 ? -8.511 -28.016 -11.553 1.00 39.62 291 LYS A N 1
ATOM 2305 C CA . LYS A 1 291 ? -8.118 -29.427 -11.732 1.00 39.62 291 LYS A CA 1
ATOM 2306 C C . LYS A 1 291 ? -7.627 -30.081 -10.438 1.00 39.62 291 LYS A C 1
ATOM 2308 O O . LYS A 1 291 ? -7.755 -31.294 -10.298 1.00 39.62 291 LYS A O 1
ATOM 2313 N N . LEU A 1 292 ? -7.081 -29.296 -9.507 1.00 35.94 292 LEU A N 1
ATOM 2314 C CA . LEU A 1 292 ? -6.589 -29.780 -8.212 1.00 35.94 292 LEU A CA 1
ATOM 2315 C C . LEU A 1 292 ? -7.681 -29.847 -7.130 1.00 35.94 292 LEU A C 1
ATOM 2317 O O . LEU A 1 292 ? -7.566 -30.659 -6.223 1.00 35.94 292 LEU A O 1
ATOM 2321 N N . SER A 1 293 ? -8.751 -29.055 -7.248 1.00 36.91 293 SER A N 1
A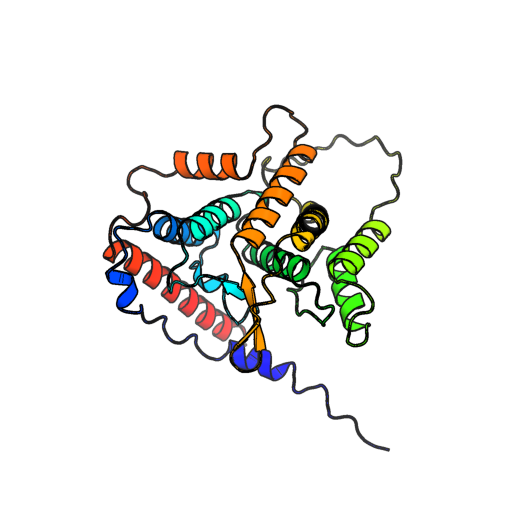TOM 2322 C CA . SER A 1 293 ? -9.921 -29.095 -6.349 1.00 36.91 293 SER A CA 1
ATOM 2323 C C . SER A 1 293 ? -10.965 -30.163 -6.726 1.00 36.91 293 SER A C 1
ATOM 2325 O O . SER A 1 293 ? -11.977 -30.295 -6.043 1.00 36.91 293 SER A O 1
ATOM 2327 N N . GLY A 1 294 ? -10.757 -30.885 -7.831 1.00 40.03 294 GLY A N 1
ATOM 2328 C CA . GLY A 1 294 ? -11.669 -31.908 -8.356 1.00 40.03 294 GLY A CA 1
ATOM 2329 C C . GLY A 1 294 ? -11.211 -33.353 -8.127 1.00 40.03 294 GLY A C 1
ATOM 2330 O O . GLY A 1 294 ? -11.576 -34.220 -8.922 1.00 40.03 294 GLY A O 1
ATOM 2331 N N . ARG A 1 295 ? -10.386 -33.617 -7.106 1.00 34.06 295 ARG A N 1
ATOM 2332 C CA . ARG A 1 295 ? -10.016 -34.970 -6.660 1.00 34.06 295 ARG A CA 1
ATOM 2333 C C . ARG A 1 295 ? -10.218 -35.128 -5.166 1.00 34.06 295 ARG A C 1
ATOM 2335 O O . ARG A 1 295 ? -9.845 -34.184 -4.440 1.00 34.06 295 ARG A O 1
#

Foldseek 3Di:
DDDDDDPPPPVVVLVVVVVDPPPQPDPDPVVAPCVVAALLLLVLLLLCCVLQVAGPVVLADVNLLGHAPDPDPGDDNLLSNLNLLVSLALQCVSPSLLSSQLLVLLLLLQAQPQAQDPGDDDPPDVLSVQLNVQSVPADPRHPGRSLVSSVVSVVVPPPPPDPPPDDPDDPPDDPRHDDPVLSSQLSNQLSVLSVVPSVPDPPHWPWDADPNGTHGHRYSVSSVSSQVSLLVSLCVSDPDNVDSCRSVNSSVVVVVPQPPVRRRQPHPVSSVVSSVSNSVVVVVVVVVVVVVVPD

Organism: NCBI:txid61284

Radius of gyration: 20.89 Å; Cα contacts (8 Å, |Δi|>4): 292; chains: 1; bounding box: 63×54×58 Å

Solvent-accessible surface area (backbone atoms only — not comparable to full-atom values): 17497 Å² total; per-residue (Å²): 133,88,77,94,89,76,81,74,65,72,66,54,54,56,54,55,59,68,68,49,72,77,70,75,83,70,76,60,77,76,66,71,79,54,66,94,74,40,71,37,41,39,35,26,41,49,48,26,41,74,51,52,68,34,44,57,64,74,67,42,26,66,96,69,34,24,32,68,61,45,101,48,103,57,68,48,52,70,46,22,44,48,48,39,28,51,60,54,19,46,84,31,65,47,34,64,65,56,47,47,47,53,52,52,48,36,40,50,42,63,59,60,78,23,63,89,74,92,68,76,86,58,85,93,36,66,48,58,50,51,37,55,51,52,56,73,74,47,64,88,65,39,95,56,41,65,58,56,54,36,47,54,41,42,65,70,66,49,74,73,87,68,90,68,93,76,76,98,70,77,77,94,58,74,99,55,73,62,53,75,74,50,52,61,57,35,52,46,44,27,38,55,56,31,53,70,51,61,78,78,60,89,75,72,80,59,66,43,76,57,97,89,36,70,21,34,45,46,41,58,65,40,48,52,34,50,48,51,18,48,38,57,49,33,60,74,72,34,96,49,88,89,62,58,67,34,44,64,52,33,34,53,52,53,59,72,68,50,54,87,92,67,55,48,50,90,45,69,70,51,43,52,51,53,53,51,50,37,54,50,59,54,50,52,54,54,55,53,54,54,65,65,73,71,113

pLDDT: mean 70.93, std 21.17, range [29.17, 96.31]